Protein AF-A0A1Q7JHA5-F1 (afdb_monomer)

Foldseek 3Di:
DVVVCCVPQNPPRDDDPDDDDDDPVRVVVVVVVLVVVVVVLLVVQLVVCVVVHPNLLSVLLSVLLVVLLVVLVVVCVVVVPDPDPLLSVLSSVLSVLLSVLLVQLVVQLVVQCVVPVPDDSVVSSVVSCVVCVVVLCVVLVVQLVVLVCCCVPPDPSNNSSSVSNNSSSVSSSCSSNPRSSVSSVVSCVVVVVVVVVVVVVPDPDPDDDDDD

Solvent-accessible surface area (backbone atoms only — not comparable to full-atom values): 11626 Å² total; per-residue (Å²): 109,68,69,60,46,35,74,74,65,39,78,87,70,72,75,88,88,77,87,86,84,80,53,75,69,58,50,53,50,52,52,52,50,51,54,49,50,53,50,50,51,52,52,51,50,45,51,53,30,44,76,76,41,60,60,64,59,26,51,19,47,49,54,32,50,51,50,44,52,53,52,46,54,51,48,40,62,72,70,68,54,76,89,41,73,56,37,53,52,22,54,57,49,30,53,55,52,28,47,50,50,31,50,56,37,51,53,39,32,53,54,42,51,72,73,45,75,85,60,57,70,66,58,41,46,55,50,23,45,63,74,40,43,67,59,51,50,51,59,46,49,54,52,37,52,53,22,48,50,34,43,75,72,42,56,86,82,51,19,58,25,19,47,49,36,34,52,29,49,56,48,20,59,48,29,35,62,71,40,20,50,56,42,34,53,52,52,52,56,55,49,55,51,48,57,53,48,52,56,55,70,71,45,78,68,98,76,77,74,79,82,129

Secondary structure (DSSP, 8-state):
-HHHHHHHH-TTS----------HHHHHHHHHHHHHHHHHHHHHHHHHHHHHS-HHHHHHHHHHHHHHHHHHHHHHHHTT----HHHHHHHHHHHHHHHHHHHHHHHHHHHHHHH-TTS-HHHHHHHHHHHHHHHHHHHHHHHHHHHHHHHHHS-TTTHHHHHHHHHHHHHHHHHHHHTHHHHHHHHHHHHHHHHHHHHHHSSPPTT-PPP-

Mean predicted aligned error: 9.61 Å

pLDDT: mean 84.87, std 10.56, range [54.84, 97.31]

Radius of gyration: 24.65 Å; Cα contacts (8 Å, |Δi|>4): 164; chains: 1; bounding box: 87×32×65 Å

Structure (mmCIF, N/CA/C/O backbone):
data_AF-A0A1Q7JHA5-F1
#
_entry.id   AF-A0A1Q7JHA5-F1
#
loop_
_atom_site.group_PDB
_atom_site.id
_atom_site.type_symbol
_atom_site.label_atom_id
_atom_site.label_alt_id
_atom_site.label_comp_id
_atom_site.label_asym_id
_atom_site.label_entity_id
_atom_site.label_seq_id
_atom_site.pdbx_PDB_ins_code
_atom_site.Cartn_x
_atom_site.Cartn_y
_atom_site.Cartn_z
_atom_site.occupancy
_atom_site.B_iso_or_equiv
_atom_site.auth_seq_id
_atom_site.auth_comp_id
_atom_site.auth_asym_id
_atom_site.auth_atom_id
_atom_site.pdbx_PDB_model_num
ATOM 1 N N . MET A 1 1 ? 18.045 -0.117 -36.703 1.00 62.06 1 MET A N 1
ATOM 2 C CA . MET A 1 1 ? 18.412 0.284 -35.328 1.00 62.06 1 MET A CA 1
ATOM 3 C C . MET A 1 1 ? 19.877 0.698 -35.241 1.00 62.06 1 MET A C 1
ATOM 5 O O . MET A 1 1 ? 20.114 1.862 -34.978 1.00 62.06 1 MET A O 1
ATOM 9 N N . THR A 1 2 ? 20.846 -0.168 -35.557 1.00 74.06 2 THR A N 1
ATOM 10 C CA . THR A 1 2 ? 22.287 0.184 -35.550 1.00 74.06 2 THR A CA 1
ATOM 11 C C . THR A 1 2 ? 22.643 1.337 -36.493 1.00 74.06 2 THR A C 1
ATOM 13 O O . THR A 1 2 ? 23.248 2.297 -36.045 1.00 74.06 2 THR A O 1
ATOM 16 N N . ARG A 1 3 ? 22.137 1.341 -37.737 1.00 73.12 3 ARG A N 1
ATOM 17 C CA . ARG A 1 3 ? 22.327 2.474 -38.673 1.00 73.12 3 ARG A CA 1
ATOM 18 C C . ARG A 1 3 ? 21.832 3.828 -38.140 1.00 73.12 3 ARG A C 1
ATOM 20 O O . ARG A 1 3 ? 22.490 4.832 -38.354 1.00 73.12 3 ARG A O 1
ATOM 27 N N . ALA A 1 4 ? 20.705 3.843 -37.425 1.00 76.25 4 ALA A N 1
ATOM 28 C CA . ALA A 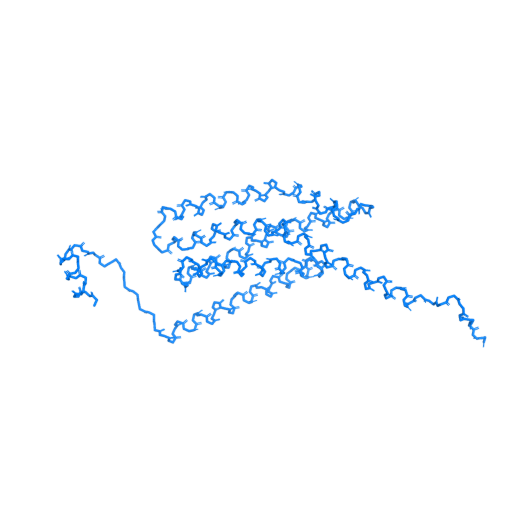1 4 ? 20.147 5.073 -36.855 1.00 76.25 4 ALA A CA 1
ATOM 29 C C . ALA A 1 4 ? 20.948 5.563 -35.632 1.00 76.25 4 ALA A C 1
ATOM 31 O O . ALA A 1 4 ? 21.067 6.761 -35.400 1.00 76.25 4 ALA A O 1
ATOM 32 N N . LEU A 1 5 ? 21.522 4.634 -34.858 1.00 77.19 5 LEU A N 1
ATOM 33 C CA . LEU A 1 5 ? 22.425 4.954 -33.748 1.00 77.19 5 LEU A CA 1
ATOM 34 C C . LEU A 1 5 ? 23.782 5.456 -34.258 1.00 77.19 5 LEU A C 1
ATOM 36 O O . LEU A 1 5 ? 24.332 6.393 -33.687 1.00 77.19 5 LEU A O 1
ATOM 40 N N . ASP A 1 6 ? 24.288 4.879 -35.349 1.00 80.69 6 ASP A N 1
ATOM 41 C CA . ASP A 1 6 ? 25.532 5.313 -35.988 1.00 80.69 6 ASP A CA 1
ATOM 42 C C . ASP A 1 6 ? 25.411 6.737 -36.564 1.00 80.69 6 ASP A C 1
ATOM 44 O O . ASP A 1 6 ? 26.342 7.525 -36.408 1.00 80.69 6 ASP A O 1
ATOM 48 N N . GLU A 1 7 ? 24.263 7.097 -37.156 1.00 79.19 7 GLU A N 1
ATOM 49 C CA . GLU A 1 7 ? 23.978 8.464 -37.631 1.00 79.19 7 GLU A CA 1
ATOM 50 C C . GLU A 1 7 ? 23.800 9.478 -36.489 1.00 79.19 7 GLU A C 1
ATOM 52 O O . GLU A 1 7 ? 24.245 10.617 -36.611 1.00 79.19 7 GLU A O 1
ATOM 57 N N . GLY A 1 8 ? 23.165 9.088 -35.376 1.00 78.88 8 GLY A N 1
ATOM 58 C CA . GLY A 1 8 ? 22.856 10.008 -34.274 1.00 78.88 8 GLY A CA 1
ATOM 59 C C . GLY A 1 8 ? 23.982 10.205 -33.252 1.00 78.88 8 GLY A C 1
ATOM 60 O O . GLY A 1 8 ? 24.169 11.307 -32.743 1.00 78.88 8 GLY A O 1
ATOM 61 N N . LEU A 1 9 ? 24.730 9.148 -32.923 1.00 80.81 9 LEU A N 1
ATOM 62 C CA . LEU A 1 9 ? 25.740 9.151 -31.852 1.00 80.81 9 LEU A CA 1
ATOM 63 C C . LEU A 1 9 ? 27.177 9.026 -32.381 1.00 80.81 9 LEU A C 1
ATOM 65 O O . LEU A 1 9 ? 28.122 9.336 -31.651 1.00 80.81 9 LEU A O 1
ATOM 69 N N . GLY A 1 10 ? 27.348 8.624 -33.644 1.00 79.44 10 GLY A N 1
ATOM 70 C CA . GLY A 1 10 ? 28.635 8.325 -34.264 1.00 79.44 10 GLY A CA 1
ATOM 71 C C . GLY A 1 10 ? 29.075 6.878 -34.025 1.00 79.44 10 GLY A C 1
ATOM 72 O O . GLY A 1 10 ? 28.992 6.350 -32.912 1.00 79.44 10 GLY A O 1
ATOM 73 N N . ALA A 1 11 ? 29.581 6.234 -35.079 1.00 75.69 11 ALA A N 1
ATOM 74 C CA . ALA A 1 11 ? 30.075 4.861 -35.012 1.00 75.69 11 ALA A CA 1
ATOM 75 C C . ALA A 1 11 ? 31.166 4.710 -33.929 1.00 75.69 11 ALA A C 1
ATOM 77 O O . ALA A 1 11 ? 32.122 5.484 -33.873 1.00 75.69 11 ALA A O 1
ATOM 78 N N . GLY A 1 12 ? 31.012 3.717 -33.046 1.00 78.88 12 GLY A N 1
ATOM 79 C CA . GLY A 1 12 ? 31.961 3.420 -31.962 1.00 78.88 12 GLY A CA 1
ATOM 80 C C . GLY A 1 12 ? 31.778 4.221 -30.665 1.00 78.88 12 GLY A C 1
ATOM 81 O O . GLY A 1 12 ? 32.492 3.962 -29.699 1.00 78.88 12 GLY A O 1
ATOM 82 N N . ARG A 1 13 ? 30.818 5.157 -30.597 1.00 82.75 13 ARG A N 1
ATOM 83 C CA . ARG A 1 13 ? 30.518 5.942 -29.377 1.00 82.75 13 ARG A CA 1
ATOM 84 C C . ARG A 1 13 ? 29.470 5.326 -28.453 1.00 82.75 13 ARG A C 1
ATOM 86 O O . ARG A 1 13 ? 29.210 5.868 -27.383 1.00 82.75 13 ARG A O 1
ATOM 93 N N . TYR A 1 14 ? 28.883 4.198 -28.833 1.00 80.62 14 TYR A N 1
ATOM 94 C CA . TYR A 1 14 ? 27.923 3.472 -28.011 1.00 80.62 14 TYR A CA 1
ATOM 95 C C . TYR A 1 14 ? 28.314 2.002 -27.905 1.00 80.62 14 TYR A C 1
ATOM 97 O O . TYR A 1 14 ? 28.947 1.429 -28.792 1.00 80.62 14 TYR A O 1
ATOM 105 N N . ARG A 1 15 ? 27.897 1.378 -26.807 1.00 81.00 15 ARG A N 1
ATOM 106 C CA . ARG A 1 15 ? 27.990 -0.064 -26.610 1.00 81.00 15 ARG A CA 1
ATOM 107 C C . ARG A 1 15 ? 26.592 -0.581 -26.332 1.00 81.00 15 ARG A C 1
ATOM 109 O O . ARG A 1 15 ? 25.958 -0.157 -25.371 1.00 81.00 15 ARG A O 1
ATOM 116 N N . ILE A 1 16 ? 26.116 -1.499 -27.166 1.00 78.94 16 ILE A N 1
ATOM 117 C CA . ILE A 1 16 ? 24.858 -2.198 -26.901 1.00 78.94 16 ILE A CA 1
ATOM 118 C C . ILE A 1 16 ? 25.098 -3.103 -25.693 1.00 78.94 16 ILE A C 1
ATOM 120 O O . ILE A 1 16 ? 25.855 -4.069 -25.776 1.00 78.94 16 ILE A O 1
ATOM 124 N N . ALA A 1 17 ? 24.498 -2.751 -24.558 1.00 80.19 17 ALA A N 1
ATOM 125 C CA . ALA A 1 17 ? 24.652 -3.507 -23.321 1.00 80.19 17 ALA A CA 1
ATOM 126 C C . ALA A 1 17 ? 23.831 -4.806 -23.339 1.00 80.19 17 ALA A C 1
ATOM 128 O O . ALA A 1 17 ? 24.281 -5.829 -22.828 1.00 80.19 17 ALA A O 1
ATOM 129 N N . ARG A 1 18 ? 22.630 -4.773 -23.932 1.00 74.69 18 ARG A N 1
ATOM 130 C CA . ARG A 1 18 ? 21.712 -5.914 -24.002 1.00 74.69 18 ARG A CA 1
ATOM 131 C C . ARG A 1 18 ? 20.704 -5.718 -25.131 1.00 74.69 18 ARG A C 1
ATOM 133 O O . ARG A 1 18 ? 20.331 -4.589 -25.439 1.00 74.69 18 ARG A O 1
ATOM 140 N N . THR A 1 19 ? 20.247 -6.808 -25.737 1.00 76.44 19 THR A N 1
ATOM 141 C CA . THR A 1 19 ? 19.149 -6.788 -26.709 1.00 76.44 19 THR A CA 1
ATOM 142 C C . THR A 1 19 ? 18.205 -7.922 -26.367 1.00 76.44 19 THR A C 1
ATOM 144 O O . THR A 1 19 ? 18.609 -9.081 -26.353 1.00 76.44 19 THR A O 1
ATOM 147 N N . GLU A 1 20 ? 16.958 -7.580 -26.071 1.00 74.31 20 GLU A N 1
ATOM 148 C CA . GLU A 1 20 ? 15.891 -8.542 -25.836 1.00 74.31 20 GLU A CA 1
ATOM 149 C C . GLU A 1 20 ? 14.742 -8.251 -26.789 1.00 74.31 20 GLU A C 1
ATOM 151 O O . GLU A 1 20 ? 14.402 -7.096 -27.035 1.00 74.31 20 GLU A O 1
ATOM 156 N N . ALA A 1 21 ? 14.153 -9.309 -27.337 1.00 75.94 21 ALA A N 1
ATOM 157 C CA . ALA A 1 21 ? 12.973 -9.219 -28.175 1.00 75.94 21 ALA A CA 1
ATOM 158 C C . ALA A 1 21 ? 11.927 -10.188 -27.631 1.00 75.94 21 ALA A C 1
ATOM 160 O O . ALA A 1 21 ? 12.168 -11.392 -27.540 1.00 75.94 21 ALA A O 1
ATOM 161 N N . VAL A 1 22 ? 10.760 -9.657 -27.274 1.00 78.56 22 VAL A N 1
ATOM 162 C CA . VAL A 1 22 ? 9.626 -10.456 -26.809 1.00 78.56 22 VAL A CA 1
ATOM 163 C C . VAL A 1 22 ? 8.584 -10.503 -27.919 1.00 78.56 22 VAL A C 1
ATOM 165 O O . VAL A 1 22 ? 8.106 -9.474 -28.393 1.00 78.56 22 VAL A O 1
ATOM 168 N N . GLY A 1 23 ? 8.225 -11.712 -28.353 1.00 85.25 23 GLY A N 1
ATOM 169 C CA . GLY A 1 23 ? 7.206 -11.899 -29.384 1.00 85.25 23 GLY A CA 1
ATOM 170 C C . GLY A 1 23 ? 5.798 -11.527 -28.881 1.00 85.25 23 GLY A C 1
ATOM 171 O O . GLY A 1 23 ? 5.472 -11.830 -27.730 1.00 85.25 23 GLY A O 1
ATOM 172 N N . PRO A 1 24 ? 4.899 -10.987 -29.730 1.00 85.31 24 PRO A N 1
ATOM 173 C CA . PRO A 1 24 ? 3.549 -10.562 -29.321 1.00 85.31 24 PRO A CA 1
ATOM 174 C C . PRO A 1 24 ? 2.687 -11.667 -28.692 1.00 85.31 24 PRO A C 1
ATOM 176 O O . PRO A 1 24 ? 1.771 -11.399 -27.914 1.00 85.31 24 PRO A O 1
ATOM 179 N N . LYS A 1 25 ? 2.946 -12.932 -29.046 1.00 87.00 25 LYS A N 1
ATOM 180 C CA . LYS A 1 25 ? 2.281 -14.093 -28.438 1.00 87.00 25 LYS A CA 1
ATOM 181 C C . LYS A 1 25 ? 2.732 -14.297 -26.988 1.00 87.00 25 LYS A C 1
ATOM 183 O O . LYS A 1 25 ? 1.886 -14.415 -26.110 1.00 87.00 25 LYS A O 1
ATOM 188 N N . VAL A 1 26 ? 4.045 -14.275 -26.752 1.00 85.31 26 VAL A N 1
ATOM 189 C CA . VAL A 1 26 ? 4.643 -14.441 -25.418 1.00 85.31 26 VAL A CA 1
ATOM 190 C C . VAL A 1 26 ? 4.270 -13.264 -24.516 1.00 85.31 26 VAL A C 1
ATOM 192 O O . VAL A 1 26 ? 3.874 -13.478 -23.378 1.00 85.31 26 VAL A O 1
ATOM 195 N N . GLY A 1 27 ? 4.292 -12.032 -25.036 1.00 83.25 27 GLY A N 1
ATOM 196 C CA . GLY A 1 27 ? 3.877 -10.844 -24.282 1.00 83.25 27 GLY A CA 1
ATOM 197 C C . GLY A 1 27 ? 2.438 -10.937 -23.761 1.00 83.25 27 GLY A C 1
ATOM 198 O O . GLY A 1 27 ? 2.201 -10.721 -22.575 1.00 83.25 27 GLY A O 1
ATOM 199 N N . ARG A 1 28 ? 1.485 -11.345 -24.614 1.00 84.94 28 ARG A N 1
ATOM 200 C CA . ARG A 1 28 ? 0.084 -11.559 -24.202 1.00 84.94 28 ARG A CA 1
ATOM 201 C C . ARG A 1 28 ? -0.060 -12.654 -23.147 1.00 84.94 28 ARG A C 1
ATOM 203 O O . ARG A 1 28 ? -0.841 -12.505 -22.212 1.00 84.94 28 ARG A O 1
ATOM 210 N N . GLU A 1 29 ? 0.700 -13.738 -23.274 1.00 86.94 29 GLU A N 1
ATOM 211 C CA . GLU A 1 29 ? 0.698 -14.817 -22.286 1.00 86.94 29 GLU A CA 1
ATOM 212 C C . GLU A 1 29 ? 1.228 -14.343 -20.923 1.00 86.94 29 GLU A C 1
ATOM 214 O O . GLU A 1 29 ? 0.619 -14.632 -19.893 1.00 86.94 29 GLU A O 1
ATOM 219 N N . LEU A 1 30 ? 2.321 -13.573 -20.909 1.00 84.88 30 LEU A N 1
ATOM 220 C CA . LEU A 1 30 ? 2.892 -13.009 -19.684 1.00 84.88 30 LEU A CA 1
ATOM 221 C C . LEU A 1 30 ? 1.941 -12.011 -19.016 1.00 84.88 30 LEU A C 1
ATOM 223 O O . LEU A 1 30 ? 1.765 -12.070 -17.802 1.00 84.88 30 LEU A O 1
ATOM 227 N N . GLN A 1 31 ? 1.282 -11.147 -19.793 1.00 81.19 31 GLN A N 1
ATOM 228 C CA . GLN A 1 31 ? 0.262 -10.228 -19.279 1.00 81.19 31 GLN A CA 1
ATOM 229 C C . GLN A 1 31 ? -0.909 -10.981 -18.636 1.00 81.19 31 GLN A C 1
ATOM 231 O O . GLN A 1 31 ? -1.307 -10.663 -17.515 1.00 81.19 31 GLN A O 1
ATOM 236 N N . GLY A 1 32 ? -1.425 -12.018 -19.304 1.00 85.94 32 GLY A N 1
ATOM 237 C CA . GLY A 1 32 ? -2.493 -12.858 -18.758 1.00 85.94 32 GLY A CA 1
ATOM 238 C C . GLY A 1 32 ? -2.078 -13.564 -17.464 1.00 85.94 32 GLY A C 1
ATOM 239 O O . GLY A 1 32 ? -2.823 -13.552 -16.485 1.00 85.94 32 GLY A O 1
ATOM 240 N N . LYS A 1 33 ? -0.860 -14.121 -17.424 1.00 87.06 33 LYS A N 1
ATOM 241 C CA . LYS A 1 33 ? -0.291 -14.754 -16.223 1.00 87.06 33 LYS A CA 1
ATOM 242 C C . LYS A 1 33 ? -0.108 -13.761 -15.074 1.00 87.06 33 LYS A C 1
ATOM 244 O O . LYS A 1 33 ? -0.436 -14.102 -13.943 1.00 87.06 33 LYS A O 1
ATOM 249 N N . ALA A 1 34 ? 0.360 -12.544 -15.351 1.00 82.62 34 ALA A N 1
ATOM 250 C CA . ALA A 1 34 ? 0.499 -11.489 -14.349 1.00 82.62 34 ALA A CA 1
ATOM 251 C C . ALA A 1 34 ? -0.859 -11.091 -13.749 1.00 82.62 34 ALA A C 1
ATOM 253 O O . ALA A 1 34 ? -0.998 -11.038 -12.528 1.00 82.62 34 ALA A O 1
ATOM 254 N N . GLY A 1 35 ? -1.878 -10.889 -14.592 1.00 83.81 35 GLY A N 1
ATOM 255 C CA . GLY A 1 35 ? -3.240 -10.605 -14.133 1.00 83.81 35 GLY A CA 1
ATOM 256 C C . GLY A 1 35 ? -3.816 -11.736 -13.277 1.00 83.81 35 GLY A C 1
ATOM 257 O O . GLY A 1 35 ? -4.371 -11.484 -12.209 1.00 83.81 35 GLY A O 1
ATOM 258 N N . MET A 1 36 ? -3.611 -12.990 -13.696 1.00 85.88 36 MET A N 1
ATOM 259 C CA . MET A 1 36 ? -4.034 -14.162 -12.926 1.00 85.88 36 MET A CA 1
ATOM 260 C C . MET A 1 36 ? -3.303 -14.264 -11.582 1.00 85.88 36 MET A C 1
ATOM 262 O O . MET A 1 36 ? -3.928 -14.578 -10.576 1.00 85.88 36 MET A O 1
ATOM 266 N N . ALA A 1 37 ? -2.001 -13.965 -11.540 1.00 84.31 37 ALA A N 1
ATOM 267 C CA . ALA A 1 37 ? -1.214 -13.977 -10.309 1.00 84.31 37 ALA A CA 1
ATOM 268 C C . ALA A 1 37 ? -1.708 -12.928 -9.301 1.00 84.31 37 ALA A C 1
ATOM 270 O O . ALA A 1 37 ? -1.864 -13.244 -8.124 1.00 84.31 37 ALA A O 1
ATOM 271 N N . ILE A 1 38 ? -2.018 -11.710 -9.761 1.00 79.44 38 ILE A N 1
ATOM 272 C CA . ILE A 1 38 ? -2.593 -10.652 -8.915 1.00 79.44 38 ILE A CA 1
ATOM 273 C C . ILE A 1 38 ? -3.956 -11.089 -8.366 1.00 79.44 38 ILE A C 1
ATOM 275 O O . ILE A 1 38 ? -4.187 -10.998 -7.161 1.00 79.44 38 ILE A O 1
ATOM 279 N N . LEU A 1 39 ? -4.837 -11.619 -9.222 1.00 82.06 39 LEU A N 1
ATOM 280 C CA . LEU A 1 39 ? -6.155 -12.099 -8.804 1.00 82.06 39 LEU A CA 1
ATOM 281 C C . LEU A 1 39 ? -6.048 -13.246 -7.792 1.00 82.06 39 LEU A C 1
ATOM 283 O O . LEU A 1 39 ? -6.719 -13.232 -6.762 1.00 82.06 39 LEU A O 1
ATOM 287 N N . PHE A 1 40 ? -5.183 -14.225 -8.059 1.00 85.50 40 PHE A N 1
ATOM 288 C CA . PHE A 1 40 ? -4.978 -15.363 -7.170 1.00 85.50 40 PHE A CA 1
ATOM 289 C C . PHE A 1 40 ? -4.394 -14.923 -5.825 1.00 85.50 40 PHE A C 1
ATOM 291 O O . PHE A 1 40 ? -4.846 -15.395 -4.782 1.00 85.50 40 PHE A O 1
ATOM 298 N N . SER A 1 41 ? -3.454 -13.973 -5.829 1.00 77.69 41 SER A N 1
ATOM 299 C CA . SER A 1 41 ? -2.924 -13.358 -4.609 1.00 77.69 41 SER A CA 1
ATOM 300 C C . SER A 1 41 ? -4.033 -12.674 -3.809 1.00 77.69 41 SER A C 1
ATOM 302 O O . SER A 1 41 ? -4.129 -12.881 -2.605 1.00 77.69 41 SER A O 1
ATOM 304 N N . PHE A 1 42 ? -4.905 -11.910 -4.467 1.00 73.00 42 PHE A N 1
ATOM 305 C CA . PHE A 1 42 ? -6.020 -11.212 -3.826 1.00 73.00 42 PHE A CA 1
ATOM 306 C C . PHE A 1 42 ? -7.030 -12.178 -3.187 1.00 73.00 42 PHE A C 1
ATOM 308 O O . PHE A 1 42 ? -7.390 -12.024 -2.020 1.00 73.00 42 PHE A O 1
ATOM 315 N N . VAL A 1 43 ? -7.445 -13.218 -3.918 1.00 77.75 43 VAL A N 1
ATOM 316 C CA . VAL A 1 43 ? -8.371 -14.247 -3.412 1.00 77.75 43 VAL A CA 1
ATOM 317 C C . VAL A 1 43 ? -7.739 -15.061 -2.282 1.00 77.75 43 VAL A C 1
ATOM 319 O O . VAL A 1 43 ? -8.389 -15.324 -1.273 1.00 77.75 43 VAL A O 1
ATOM 322 N N . THR A 1 44 ? -6.465 -15.430 -2.406 1.00 81.06 44 THR A N 1
ATOM 323 C CA . THR A 1 44 ? -5.751 -16.171 -1.356 1.00 81.06 44 THR A CA 1
ATOM 324 C C . THR A 1 44 ? -5.657 -15.347 -0.075 1.00 81.06 44 THR A C 1
ATOM 326 O O . THR A 1 44 ? -5.913 -15.870 1.009 1.00 81.06 44 THR A O 1
ATOM 329 N N . THR A 1 45 ? -5.376 -14.047 -0.187 1.00 72.12 45 THR A N 1
ATOM 330 C CA . THR A 1 45 ? -5.413 -13.122 0.949 1.00 72.12 45 THR A CA 1
ATOM 331 C C . THR A 1 45 ? -6.801 -13.064 1.583 1.00 72.12 45 THR A C 1
ATOM 333 O O . THR A 1 45 ? -6.903 -13.146 2.804 1.00 72.12 45 THR A O 1
ATOM 336 N N . LEU A 1 46 ? -7.869 -12.953 0.786 1.00 66.38 46 LEU A N 1
ATOM 337 C CA . LEU A 1 46 ? -9.256 -12.976 1.268 1.00 66.38 46 LEU A CA 1
ATOM 338 C C . LEU A 1 46 ? -9.556 -14.239 2.076 1.00 66.38 46 LEU A C 1
ATOM 340 O O . LEU A 1 46 ? -10.107 -14.152 3.169 1.00 66.38 46 LEU A O 1
ATOM 344 N N . ILE A 1 47 ? -9.168 -15.401 1.551 1.00 75.56 47 ILE A N 1
ATOM 345 C CA . ILE A 1 47 ? -9.351 -16.694 2.214 1.00 75.56 47 ILE A CA 1
ATOM 346 C C . ILE A 1 47 ? -8.567 -16.727 3.527 1.00 75.56 47 ILE A C 1
ATOM 348 O O . ILE A 1 47 ? -9.130 -17.053 4.570 1.00 75.56 47 ILE A O 1
ATOM 352 N N . TYR A 1 48 ? -7.288 -16.344 3.499 1.00 76.31 48 TYR A N 1
ATOM 353 C CA . TYR A 1 48 ? -6.456 -16.272 4.697 1.00 76.31 48 TYR A CA 1
ATOM 354 C C . TYR A 1 48 ? -7.085 -15.361 5.758 1.00 76.31 48 TYR A C 1
ATOM 356 O O . TYR A 1 48 ? -7.212 -15.759 6.916 1.00 76.31 48 TYR A O 1
ATOM 364 N N . LEU A 1 49 ? -7.540 -14.171 5.358 1.00 69.94 49 LEU A N 1
ATOM 365 C CA . LEU A 1 49 ? -8.198 -13.225 6.249 1.00 69.94 49 LEU A CA 1
ATOM 366 C C . LEU A 1 49 ? -9.525 -13.773 6.780 1.00 69.94 49 LEU A C 1
ATOM 368 O O . LEU A 1 49 ? -9.789 -13.620 7.962 1.00 69.94 49 LEU A O 1
ATOM 372 N N . ALA A 1 50 ? -10.339 -14.430 5.955 1.00 66.38 50 ALA A N 1
ATOM 373 C CA . ALA A 1 50 ? -11.623 -14.997 6.365 1.00 66.38 50 ALA A CA 1
ATOM 374 C C . ALA A 1 50 ? -11.466 -16.157 7.362 1.00 66.38 50 ALA A C 1
ATOM 376 O O . ALA A 1 50 ? -12.269 -16.288 8.281 1.00 66.38 50 ALA A O 1
ATOM 377 N N . PHE A 1 51 ? -10.422 -16.979 7.222 1.00 72.75 51 PHE A N 1
ATOM 378 C CA . PHE A 1 51 ? -10.103 -18.011 8.213 1.00 72.75 51 PHE A CA 1
ATOM 379 C C . PHE A 1 51 ? -9.484 -17.429 9.489 1.00 72.75 51 PHE A C 1
ATOM 381 O O . PHE A 1 51 ? -9.714 -17.943 10.583 1.00 72.75 51 PHE A O 1
ATOM 388 N N . ARG A 1 52 ? -8.681 -16.365 9.373 1.00 71.25 52 ARG A N 1
ATOM 389 C CA . ARG A 1 52 ? -7.941 -15.767 10.498 1.00 71.25 52 ARG A CA 1
ATOM 390 C C . ARG A 1 52 ? -8.740 -14.701 11.269 1.00 71.25 52 ARG A C 1
ATOM 392 O O . ARG A 1 52 ? -8.442 -14.454 12.447 1.00 71.25 52 ARG A O 1
ATOM 399 N N . PHE A 1 53 ? -9.728 -14.065 10.641 1.00 68.25 53 PHE A N 1
ATOM 400 C CA . PHE A 1 53 ? -10.471 -12.900 11.135 1.00 68.25 53 PHE A CA 1
ATOM 401 C C . PHE A 1 53 ? -11.982 -13.011 10.895 1.00 68.25 53 PHE A C 1
ATOM 403 O O . PHE A 1 53 ? -12.464 -13.845 10.142 1.00 68.25 53 PHE A O 1
ATOM 410 N N . GLU A 1 54 ? -12.744 -12.133 11.552 1.00 78.44 54 GLU A N 1
ATOM 411 C CA . GLU A 1 54 ? -14.154 -11.928 11.214 1.00 78.44 54 GLU A CA 1
ATOM 412 C C . GLU A 1 54 ? -14.271 -11.360 9.796 1.00 78.44 54 GLU A C 1
ATOM 414 O O . GLU 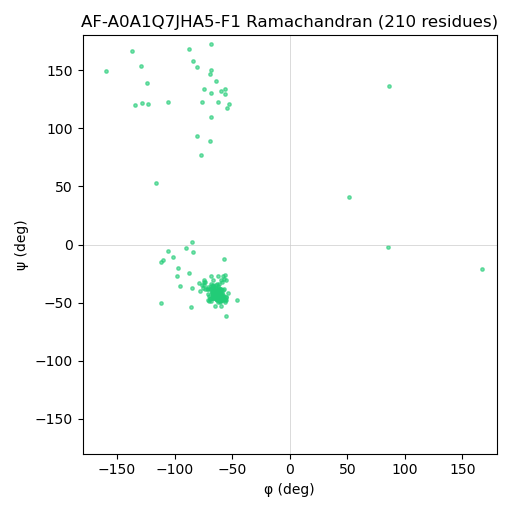A 1 54 ? -13.488 -10.495 9.393 1.00 78.44 54 GLU A O 1
ATOM 419 N N . TRP A 1 55 ? -15.268 -11.827 9.045 1.00 78.25 55 TRP A N 1
ATOM 420 C CA . TRP A 1 55 ? -15.423 -11.521 7.621 1.00 78.25 55 TRP A CA 1
ATOM 421 C C . TRP A 1 55 ? -15.458 -10.006 7.319 1.00 78.25 55 TRP A C 1
ATOM 423 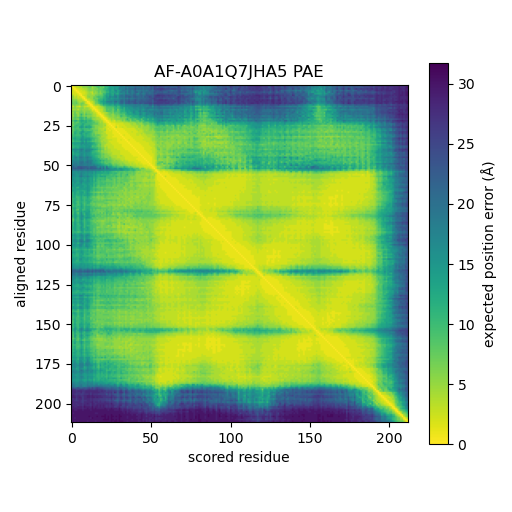O O . TRP A 1 55 ? -14.958 -9.580 6.279 1.00 78.25 55 TRP A O 1
ATOM 433 N N . ARG A 1 56 ? -15.958 -9.182 8.257 1.00 84.75 56 ARG A N 1
ATOM 434 C CA . ARG A 1 56 ? -16.004 -7.708 8.167 1.00 84.75 56 ARG A CA 1
ATOM 435 C C . ARG A 1 56 ? -14.608 -7.081 8.083 1.00 84.75 56 ARG A C 1
ATOM 437 O O . ARG A 1 56 ? -14.371 -6.210 7.249 1.00 84.75 56 ARG A O 1
ATOM 444 N N . PHE A 1 57 ? -13.666 -7.572 8.892 1.00 85.88 57 PHE A N 1
ATOM 445 C CA . PHE A 1 57 ? -12.260 -7.152 8.857 1.00 85.88 57 PHE A CA 1
ATOM 446 C C . PHE A 1 57 ? -11.593 -7.598 7.555 1.00 85.88 57 PHE A C 1
ATOM 448 O O . PHE A 1 57 ? -10.854 -6.830 6.947 1.00 85.88 57 PHE A O 1
ATOM 455 N N . GLY A 1 58 ? -11.894 -8.817 7.097 1.00 84.06 58 GLY A N 1
ATOM 456 C CA . GLY A 1 58 ? -11.413 -9.309 5.806 1.00 84.06 58 GLY A CA 1
ATOM 457 C C . GLY A 1 58 ? -11.855 -8.410 4.650 1.00 84.06 58 GLY A C 1
ATOM 458 O O . GLY A 1 58 ? -11.024 -7.988 3.851 1.00 84.06 58 GLY A O 1
ATOM 459 N N . LEU A 1 59 ? -13.140 -8.045 4.605 1.00 85.25 59 LEU A N 1
ATOM 460 C CA . LEU A 1 59 ? -13.686 -7.165 3.573 1.00 85.25 59 LEU A CA 1
ATOM 461 C C . LEU A 1 59 ? -13.053 -5.765 3.607 1.00 85.25 59 LEU A C 1
ATOM 463 O O . LEU A 1 59 ? -12.649 -5.259 2.562 1.00 85.25 59 LEU A O 1
ATOM 467 N N . ALA A 1 60 ? -12.918 -5.159 4.791 1.00 88.88 60 ALA A N 1
ATOM 468 C CA . ALA A 1 60 ? -12.292 -3.844 4.944 1.00 88.88 60 ALA A CA 1
ATOM 469 C C . ALA A 1 60 ? -10.835 -3.835 4.450 1.00 88.88 60 ALA A C 1
ATOM 471 O O . ALA A 1 60 ? -10.445 -2.943 3.695 1.00 88.88 60 ALA A O 1
ATOM 472 N N . ALA A 1 61 ? -10.050 -4.848 4.833 1.00 86.75 61 ALA A N 1
ATOM 473 C CA . ALA A 1 61 ? -8.651 -4.964 4.428 1.00 86.75 61 ALA A CA 1
ATOM 474 C C . ALA A 1 61 ? -8.522 -5.108 2.911 1.00 86.75 61 ALA A C 1
ATOM 476 O O . ALA A 1 61 ? -7.683 -4.479 2.279 1.00 86.75 61 ALA A O 1
ATOM 477 N N . VAL A 1 62 ? -9.405 -5.896 2.312 1.00 84.44 62 VAL A N 1
ATOM 478 C CA . VAL A 1 62 ? -9.373 -6.211 0.886 1.00 84.44 62 VAL A CA 1
ATOM 479 C C . VAL A 1 62 ? -9.763 -5.013 0.030 1.00 84.44 62 VAL A C 1
ATOM 481 O O . VAL A 1 62 ? -9.134 -4.769 -0.998 1.00 84.44 62 VAL A O 1
ATOM 484 N N . LEU A 1 63 ? -10.745 -4.224 0.469 1.00 88.56 63 LEU A N 1
ATOM 485 C CA . LEU A 1 63 ? -11.095 -2.963 -0.183 1.00 88.56 63 LEU A CA 1
ATOM 486 C C . LEU A 1 63 ? -9.958 -1.934 -0.086 1.00 88.56 63 LEU A C 1
ATOM 488 O O . LEU A 1 63 ? -9.658 -1.273 -1.081 1.00 88.56 63 LEU A O 1
ATOM 492 N N . ALA A 1 64 ? -9.283 -1.838 1.064 1.00 90.62 64 ALA A N 1
ATOM 493 C CA . ALA A 1 64 ? -8.111 -0.975 1.220 1.00 90.62 64 ALA A CA 1
ATOM 494 C C . ALA A 1 64 ? -6.950 -1.416 0.308 1.00 90.62 64 ALA A C 1
ATOM 496 O O . ALA A 1 64 ? -6.364 -0.603 -0.401 1.00 90.62 64 ALA A O 1
ATOM 497 N N . THR A 1 65 ? -6.673 -2.717 0.220 1.00 87.81 65 THR A N 1
ATOM 498 C CA . THR A 1 65 ? -5.643 -3.238 -0.690 1.00 87.81 65 THR A CA 1
ATOM 499 C C . THR A 1 65 ? -6.015 -3.055 -2.161 1.00 87.81 65 THR A C 1
ATOM 501 O O . THR A 1 65 ? -5.147 -2.763 -2.980 1.00 87.81 65 THR A O 1
ATOM 504 N N . ALA A 1 66 ? -7.294 -3.183 -2.524 1.00 88.25 66 ALA A N 1
ATOM 505 C CA . ALA A 1 66 ? -7.749 -2.897 -3.883 1.00 88.25 66 ALA A CA 1
ATOM 506 C C . ALA A 1 66 ? -7.479 -1.433 -4.266 1.00 88.25 66 ALA A C 1
ATOM 508 O O . ALA A 1 66 ? -6.984 -1.170 -5.363 1.00 88.25 66 ALA A O 1
ATOM 509 N N . HIS A 1 67 ? -7.735 -0.494 -3.351 1.00 92.31 67 HIS A N 1
ATOM 510 C CA . HIS A 1 67 ? -7.362 0.909 -3.520 1.00 92.31 67 HIS A CA 1
ATOM 511 C C . HIS A 1 67 ? -5.854 1.068 -3.792 1.00 92.31 67 HIS A C 1
ATOM 513 O O . HIS A 1 67 ? -5.472 1.758 -4.737 1.00 92.31 67 HIS A O 1
ATOM 519 N N . ASP A 1 68 ? -4.997 0.374 -3.043 1.00 93.12 68 ASP A N 1
ATOM 520 C CA . ASP A 1 68 ? -3.539 0.499 -3.179 1.00 93.12 68 ASP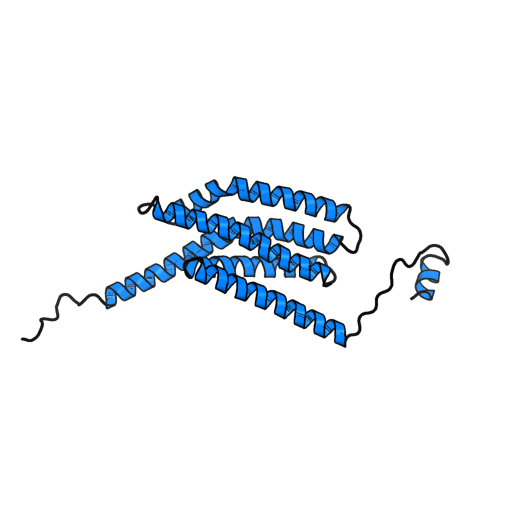 A CA 1
ATOM 521 C C . ASP A 1 68 ? -3.020 -0.056 -4.505 1.00 93.12 68 ASP A C 1
ATOM 523 O O . ASP A 1 68 ? -2.142 0.542 -5.135 1.00 93.12 68 ASP A O 1
ATOM 527 N N . ILE A 1 69 ? -3.593 -1.167 -4.976 1.00 90.31 69 ILE A N 1
ATOM 528 C CA . ILE A 1 69 ? -3.288 -1.728 -6.298 1.00 90.31 69 ILE A CA 1
ATOM 529 C C . ILE A 1 69 ? -3.684 -0.728 -7.385 1.00 90.31 69 ILE A C 1
ATOM 531 O O . ILE A 1 69 ? -2.887 -0.457 -8.283 1.00 90.31 69 ILE A O 1
ATOM 535 N N . LEU A 1 70 ? -4.885 -0.148 -7.302 1.00 92.69 70 LEU A N 1
ATOM 536 C CA . LEU A 1 70 ? -5.359 0.835 -8.278 1.00 92.69 70 LEU A CA 1
ATOM 537 C C . LEU A 1 70 ? -4.474 2.084 -8.298 1.00 92.69 70 LEU A C 1
ATOM 539 O O . LEU A 1 70 ? -4.079 2.533 -9.375 1.00 92.69 70 LEU A O 1
ATOM 543 N N . ALA A 1 71 ? -4.106 2.605 -7.127 1.00 95.00 71 ALA A N 1
ATOM 544 C CA . ALA A 1 71 ? -3.191 3.734 -7.006 1.00 95.00 71 ALA A CA 1
ATOM 545 C C . ALA A 1 71 ? -1.815 3.408 -7.605 1.00 95.00 71 ALA A C 1
ATOM 547 O O . ALA A 1 71 ? -1.247 4.214 -8.340 1.00 95.00 71 ALA A O 1
ATOM 548 N N . THR A 1 72 ? -1.295 2.206 -7.348 1.00 94.06 72 THR A N 1
ATOM 549 C CA . THR A 1 72 ? 0.003 1.758 -7.872 1.00 94.06 72 THR A CA 1
ATOM 550 C C . THR A 1 72 ? -0.025 1.607 -9.394 1.00 94.06 72 THR A C 1
ATOM 552 O O . THR A 1 72 ? 0.894 2.056 -10.076 1.00 94.06 72 THR A O 1
ATOM 555 N N . VAL A 1 73 ? -1.093 1.038 -9.958 1.00 92.00 73 VAL A N 1
ATOM 556 C CA . VAL A 1 73 ? -1.281 0.939 -11.416 1.00 92.00 73 VAL A CA 1
ATOM 557 C C . VAL A 1 73 ? -1.400 2.327 -12.048 1.00 92.00 73 VAL A C 1
ATOM 559 O O . VAL A 1 73 ? -0.781 2.583 -13.083 1.00 92.00 73 VAL A O 1
ATOM 562 N N . ALA A 1 74 ? -2.137 3.245 -11.417 1.00 95.12 74 ALA A N 1
ATOM 563 C CA . ALA A 1 74 ? -2.234 4.629 -11.871 1.00 95.12 74 ALA A CA 1
ATOM 564 C C . ALA A 1 74 ? -0.864 5.327 -11.859 1.00 95.12 74 ALA A C 1
ATOM 566 O O . ALA A 1 74 ? -0.524 6.022 -12.813 1.00 95.12 74 ALA A O 1
ATOM 567 N N . PHE A 1 75 ? -0.047 5.087 -10.832 1.00 96.50 75 PHE A N 1
ATOM 568 C CA . PHE A 1 75 ? 1.312 5.616 -10.732 1.00 96.50 75 PHE A CA 1
ATOM 569 C C . PHE A 1 75 ? 2.251 5.068 -11.815 1.00 96.50 75 PHE A C 1
ATOM 571 O O . PHE A 1 75 ? 2.951 5.844 -12.466 1.00 96.50 75 PHE A O 1
ATOM 578 N N . ILE A 1 76 ? 2.220 3.755 -12.068 1.00 94.50 76 ILE A N 1
ATOM 579 C CA . ILE A 1 76 ? 2.974 3.111 -13.160 1.00 94.50 76 ILE A CA 1
ATOM 580 C C . ILE A 1 76 ? 2.621 3.762 -14.500 1.00 94.50 76 ILE A C 1
ATOM 582 O O . ILE A 1 76 ? 3.511 4.108 -15.275 1.00 94.50 76 ILE A O 1
ATOM 586 N N . ARG A 1 77 ? 1.325 3.984 -14.750 1.00 93.94 77 ARG A N 1
ATOM 587 C CA . ARG A 1 77 ? 0.840 4.643 -15.966 1.00 93.94 77 ARG A CA 1
ATOM 588 C C . ARG A 1 77 ? 1.222 6.123 -16.034 1.00 93.94 77 ARG A C 1
ATOM 590 O O . ARG A 1 77 ? 1.451 6.624 -17.133 1.00 93.94 77 ARG A O 1
ATOM 597 N N . TYR A 1 78 ? 1.250 6.822 -14.903 1.00 96.00 78 TYR A N 1
ATOM 598 C CA . TYR A 1 78 ? 1.603 8.240 -14.824 1.00 96.00 78 TYR A CA 1
ATOM 599 C C . TYR A 1 78 ? 3.079 8.487 -15.154 1.00 96.00 78 TYR A C 1
ATOM 601 O O . TYR A 1 78 ? 3.392 9.420 -15.886 1.00 96.00 78 TYR A O 1
ATOM 609 N N . LEU A 1 79 ? 3.973 7.626 -14.662 1.00 94.50 79 LEU A N 1
ATOM 610 C CA . LEU A 1 79 ? 5.411 7.693 -14.944 1.00 94.50 79 LEU A CA 1
ATOM 611 C C . LEU A 1 79 ? 5.827 7.005 -16.254 1.00 94.50 79 LEU A C 1
ATOM 613 O O . LEU A 1 79 ? 7.018 6.954 -16.547 1.00 94.50 79 LEU A O 1
ATOM 617 N N . ASP A 1 80 ? 4.863 6.476 -17.012 1.00 92.12 80 ASP A N 1
ATOM 618 C CA . ASP A 1 80 ? 5.082 5.725 -18.254 1.00 92.12 80 ASP A CA 1
ATOM 619 C C . ASP A 1 80 ? 6.111 4.588 -18.093 1.00 92.12 80 ASP A C 1
ATOM 621 O O . ASP A 1 80 ? 6.986 4.363 -18.928 1.00 92.12 80 ASP A O 1
ATOM 625 N N . LEU A 1 81 ? 6.031 3.877 -16.963 1.00 91.88 81 LEU A N 1
ATOM 626 C CA . LEU A 1 81 ? 6.936 2.769 -16.675 1.00 91.88 81 LEU A CA 1
ATOM 627 C C . LEU A 1 81 ? 6.559 1.545 -17.514 1.00 91.88 81 LEU A C 1
ATOM 629 O O . LEU A 1 81 ? 5.400 1.124 -17.549 1.00 91.88 81 LEU A O 1
ATOM 633 N N . GLU A 1 82 ? 7.562 0.916 -18.128 1.00 88.00 82 GLU A N 1
ATOM 634 C CA . GLU A 1 82 ? 7.372 -0.340 -18.847 1.00 88.00 82 GLU A CA 1
ATOM 635 C C . GLU A 1 82 ? 6.908 -1.447 -17.887 1.00 88.00 82 GLU A C 1
ATOM 637 O O . GLU A 1 82 ? 7.590 -1.783 -16.913 1.00 88.00 82 GLU A O 1
ATOM 642 N N . VAL A 1 83 ? 5.754 -2.054 -18.180 1.00 86.25 83 VAL A N 1
ATOM 643 C CA . VAL A 1 83 ? 5.194 -3.159 -17.387 1.00 86.25 83 VAL A CA 1
ATOM 644 C C . VAL A 1 83 ? 5.937 -4.457 -17.706 1.00 86.25 83 VAL A C 1
ATOM 646 O O . VAL A 1 83 ? 5.466 -5.324 -18.443 1.00 86.25 83 VAL A O 1
ATOM 649 N N . SER A 1 84 ? 7.129 -4.579 -17.134 1.00 89.19 84 SER A N 1
ATOM 650 C CA . SER A 1 84 ? 7.948 -5.786 -17.165 1.00 89.19 84 SER A CA 1
ATOM 651 C C . SER A 1 84 ? 7.591 -6.736 -16.017 1.00 89.19 84 SER A C 1
ATOM 653 O O . SER A 1 84 ? 6.917 -6.364 -15.053 1.00 89.19 84 SER A O 1
ATOM 655 N N . LEU A 1 85 ? 8.099 -7.972 -16.065 1.00 86.94 85 LEU A N 1
ATOM 656 C CA . LEU A 1 85 ? 7.962 -8.927 -14.954 1.00 86.94 85 LEU A CA 1
ATOM 657 C C . LEU A 1 85 ? 8.526 -8.379 -13.634 1.00 86.94 85 LEU A C 1
ATOM 659 O O . LEU A 1 85 ? 8.018 -8.704 -12.565 1.00 86.94 85 LEU A O 1
ATOM 663 N N . VAL A 1 86 ? 9.539 -7.514 -13.714 1.00 91.12 86 VAL A N 1
ATOM 664 C CA . VAL A 1 86 ? 10.132 -6.831 -12.561 1.00 91.12 86 VAL A CA 1
ATOM 665 C C . VAL A 1 86 ? 9.129 -5.855 -11.935 1.00 91.12 86 VAL A C 1
ATOM 667 O O . VAL A 1 86 ? 8.950 -5.855 -10.720 1.00 91.12 86 VAL A O 1
ATOM 670 N N . VAL A 1 87 ? 8.404 -5.082 -12.745 1.00 91.56 87 VAL A N 1
ATOM 671 C CA . VAL A 1 87 ? 7.336 -4.194 -12.254 1.00 91.56 87 VAL A CA 1
ATOM 672 C C . VAL A 1 87 ? 6.162 -4.993 -11.685 1.00 91.56 87 VAL A C 1
ATOM 674 O O . VAL A 1 87 ? 5.645 -4.644 -10.628 1.00 91.56 87 VAL A O 1
ATOM 677 N N . VAL A 1 88 ? 5.777 -6.107 -12.316 1.00 90.12 88 VAL A N 1
ATOM 678 C CA . VAL A 1 88 ? 4.737 -7.003 -11.776 1.00 90.12 88 VAL A CA 1
ATOM 679 C C . VAL A 1 88 ? 5.145 -7.556 -10.405 1.00 90.12 88 VAL A C 1
ATOM 681 O O . VAL A 1 88 ? 4.336 -7.552 -9.478 1.00 90.12 88 VAL A O 1
ATOM 684 N N . ALA A 1 89 ? 6.403 -7.977 -10.244 1.00 91.56 89 ALA A N 1
ATOM 685 C CA . ALA A 1 89 ? 6.928 -8.419 -8.954 1.00 91.56 89 ALA A CA 1
ATOM 686 C C . ALA A 1 89 ? 6.878 -7.302 -7.899 1.00 91.56 89 ALA A C 1
ATOM 688 O O . ALA A 1 89 ? 6.527 -7.569 -6.750 1.00 91.56 89 ALA A O 1
ATOM 689 N N . ALA A 1 90 ? 7.161 -6.052 -8.283 1.00 94.00 90 ALA A N 1
ATOM 690 C CA . ALA A 1 90 ? 7.018 -4.901 -7.394 1.00 94.00 90 ALA A CA 1
ATOM 691 C C . ALA A 1 90 ? 5.567 -4.731 -6.920 1.00 94.00 90 ALA A C 1
ATOM 693 O O . ALA A 1 90 ? 5.329 -4.630 -5.722 1.00 94.00 90 ALA A O 1
ATOM 694 N N . VAL A 1 91 ? 4.589 -4.786 -7.832 1.00 92.00 91 VAL A N 1
ATOM 695 C CA . VAL A 1 91 ? 3.158 -4.669 -7.491 1.00 92.00 91 VAL A CA 1
ATOM 696 C C . VAL A 1 91 ? 2.719 -5.765 -6.515 1.00 92.00 91 VAL A C 1
ATOM 698 O O . VAL A 1 91 ? 2.061 -5.476 -5.518 1.00 92.00 91 VAL A O 1
ATOM 701 N N . LEU A 1 92 ? 3.118 -7.017 -6.757 1.00 90.31 92 LEU A N 1
ATOM 702 C CA . LEU A 1 92 ? 2.827 -8.133 -5.848 1.00 90.31 92 LEU A CA 1
ATOM 703 C C . LEU A 1 92 ? 3.491 -7.954 -4.473 1.00 90.31 92 LEU A C 1
ATOM 705 O O . LEU A 1 92 ? 2.920 -8.329 -3.451 1.00 90.31 92 LEU A O 1
ATOM 709 N N . THR A 1 93 ? 4.677 -7.351 -4.436 1.00 92.31 93 THR A N 1
ATOM 710 C CA . THR A 1 93 ? 5.391 -7.072 -3.185 1.00 92.31 93 THR A CA 1
ATOM 711 C C . THR A 1 93 ? 4.704 -5.953 -2.396 1.00 92.31 93 THR A C 1
ATOM 713 O O . THR A 1 93 ? 4.500 -6.095 -1.191 1.00 92.31 93 THR A O 1
ATOM 716 N N . VAL A 1 94 ? 4.272 -4.879 -3.067 1.00 92.12 94 VAL A N 1
ATOM 717 C CA . VAL A 1 94 ? 3.476 -3.790 -2.470 1.00 92.12 94 VAL A CA 1
ATOM 718 C C . VAL A 1 94 ? 2.174 -4.321 -1.875 1.00 92.12 94 VAL A C 1
ATOM 720 O O . VAL A 1 94 ? 1.811 -3.933 -0.767 1.00 92.12 94 VAL A O 1
ATOM 723 N N . LEU A 1 95 ? 1.502 -5.246 -2.567 1.00 89.50 95 LEU A N 1
ATOM 724 C CA . LEU A 1 95 ? 0.291 -5.902 -2.071 1.00 89.50 95 LEU A CA 1
ATOM 725 C C . LEU A 1 95 ? 0.546 -6.575 -0.716 1.00 89.50 95 LEU A C 1
ATOM 727 O O . LEU A 1 95 ? -0.202 -6.350 0.233 1.00 89.50 95 LEU A O 1
ATOM 731 N N . GLY A 1 96 ? 1.613 -7.372 -0.608 1.00 88.56 96 GLY A N 1
ATOM 732 C CA . GLY A 1 96 ? 1.974 -8.033 0.649 1.00 88.56 96 GLY A CA 1
ATOM 733 C C . GLY A 1 96 ? 2.343 -7.041 1.753 1.00 88.56 96 GLY A C 1
ATOM 734 O O . GLY A 1 96 ? 1.966 -7.232 2.908 1.00 88.56 96 GLY A O 1
ATOM 735 N N . TYR A 1 97 ? 3.031 -5.961 1.384 1.00 89.94 97 TYR A N 1
ATOM 736 C CA . TYR A 1 97 ? 3.449 -4.913 2.306 1.00 89.94 97 TYR A CA 1
ATOM 737 C C . TYR A 1 97 ? 2.259 -4.159 2.921 1.00 89.94 97 TYR A C 1
ATOM 739 O O . TYR A 1 97 ? 2.125 -4.094 4.139 1.00 89.94 97 TYR A O 1
ATOM 747 N N . SER A 1 98 ? 1.351 -3.654 2.082 1.00 89.88 98 SER A N 1
ATOM 748 C CA . SER A 1 98 ? 0.138 -2.953 2.526 1.00 89.88 98 SER A CA 1
ATOM 749 C C . SER A 1 98 ? -0.756 -3.840 3.405 1.00 89.88 98 SER A C 1
ATOM 751 O O . SER A 1 98 ? -1.267 -3.415 4.450 1.00 89.88 98 SER A O 1
ATOM 753 N N . LEU A 1 99 ? -0.914 -5.109 3.018 1.00 87.62 99 LEU A N 1
ATOM 754 C CA . LEU A 1 99 ? -1.692 -6.067 3.797 1.00 87.62 99 LEU A CA 1
ATOM 755 C C . LEU A 1 99 ? -1.083 -6.337 5.168 1.00 87.62 99 LEU A C 1
ATOM 757 O O . LEU A 1 99 ? -1.831 -6.442 6.139 1.00 87.62 99 LEU A O 1
ATOM 761 N N . ASN A 1 100 ? 0.244 -6.448 5.260 1.00 88.56 100 ASN A N 1
ATOM 762 C CA . ASN A 1 100 ? 0.931 -6.648 6.531 1.00 88.56 100 ASN A CA 1
ATOM 763 C C . ASN A 1 100 ? 0.578 -5.538 7.532 1.00 88.56 100 ASN A C 1
ATOM 765 O O . ASN A 1 100 ? 0.194 -5.834 8.664 1.00 88.56 100 ASN A O 1
ATOM 769 N N . ASP A 1 101 ? 0.633 -4.281 7.099 1.00 90.62 101 ASP A N 1
ATOM 770 C CA . ASP A 1 101 ? 0.331 -3.140 7.967 1.00 90.62 101 ASP A CA 1
ATOM 771 C C . ASP A 1 101 ? -1.142 -3.130 8.388 1.00 90.62 101 ASP A C 1
ATOM 773 O O . ASP A 1 101 ? -1.461 -2.980 9.571 1.00 90.62 101 ASP A O 1
ATOM 777 N N . THR A 1 102 ? -2.044 -3.401 7.443 1.00 90.88 102 THR A N 1
ATOM 778 C CA . THR A 1 102 ? -3.484 -3.497 7.717 1.00 90.88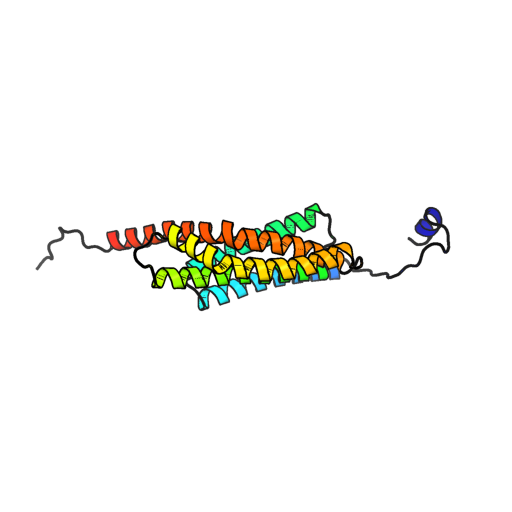 102 THR A CA 1
ATOM 779 C C . THR A 1 102 ? -3.801 -4.608 8.725 1.00 90.88 102 THR A C 1
ATOM 781 O O . THR A 1 102 ? -4.591 -4.402 9.648 1.00 90.88 102 THR A O 1
ATOM 784 N N . ILE A 1 103 ? -3.158 -5.775 8.603 1.00 88.88 103 ILE A N 1
ATOM 785 C CA . ILE A 1 103 ? -3.335 -6.912 9.518 1.00 88.88 103 ILE A CA 1
ATOM 786 C C . ILE A 1 103 ? -2.901 -6.551 10.938 1.00 88.88 103 ILE A C 1
ATOM 788 O O . ILE A 1 103 ? -3.613 -6.873 11.888 1.00 88.88 103 ILE A O 1
ATOM 792 N N . VAL A 1 104 ? -1.757 -5.884 11.095 1.00 90.62 104 VAL A N 1
ATOM 793 C CA . VAL A 1 104 ? -1.246 -5.482 12.413 1.00 90.62 104 VAL A CA 1
ATOM 794 C C . VAL A 1 104 ? -2.207 -4.511 13.099 1.00 90.62 104 VAL A C 1
ATOM 796 O O . VAL A 1 104 ? -2.531 -4.703 14.274 1.00 90.62 104 VAL A O 1
ATOM 799 N N . ILE A 1 105 ? -2.701 -3.501 12.374 1.00 91.75 105 ILE A N 1
ATOM 800 C CA . ILE A 1 105 ? -3.685 -2.548 12.906 1.00 91.75 105 ILE A CA 1
ATOM 801 C C . ILE A 1 105 ? -4.960 -3.295 13.306 1.00 91.75 105 ILE A C 1
ATOM 803 O O . ILE A 1 105 ? -5.453 -3.127 14.419 1.00 91.75 105 ILE A O 1
ATOM 807 N N . PHE A 1 106 ? -5.479 -4.163 12.440 1.00 91.06 106 PHE A N 1
ATOM 808 C CA . PHE A 1 106 ? -6.729 -4.882 12.685 1.00 91.06 106 PHE A CA 1
ATOM 809 C C . PHE A 1 106 ? -6.642 -5.887 13.834 1.00 91.06 106 PHE A C 1
ATOM 811 O O . PHE A 1 106 ? -7.593 -6.004 14.609 1.00 91.06 106 PHE A O 1
ATOM 818 N N . ASP A 1 107 ? -5.516 -6.578 13.999 1.00 90.38 107 ASP A N 1
ATOM 819 C CA . ASP A 1 107 ? -5.298 -7.457 15.150 1.00 90.38 107 ASP A CA 1
ATOM 820 C C . ASP A 1 107 ? -5.319 -6.639 16.453 1.00 90.38 107 ASP A C 1
ATOM 822 O O . ASP A 1 107 ? -6.018 -7.009 17.403 1.00 90.38 107 ASP A O 1
ATOM 826 N N . ARG A 1 108 ? -4.695 -5.449 16.455 1.00 92.94 108 ARG A N 1
ATOM 827 C CA . ARG A 1 108 ? -4.732 -4.536 17.605 1.00 92.94 108 ARG A CA 1
ATOM 828 C C . ARG A 1 108 ? -6.132 -3.988 17.890 1.00 92.94 108 ARG A C 1
ATOM 830 O O . ARG A 1 108 ? -6.545 -3.954 19.048 1.00 92.94 108 ARG A O 1
ATOM 837 N N . VAL A 1 109 ? -6.897 -3.639 16.855 1.00 91.12 109 VAL A N 1
ATOM 838 C CA . VAL A 1 109 ? -8.308 -3.229 16.984 1.00 91.12 109 VAL A CA 1
ATOM 839 C C . VAL A 1 109 ? -9.133 -4.326 17.650 1.00 91.12 109 VAL A C 1
ATOM 841 O O . VAL A 1 109 ? -9.900 -4.044 18.571 1.00 91.12 109 VAL A O 1
ATOM 844 N N . ARG A 1 110 ? -8.955 -5.590 17.252 1.00 89.06 110 ARG A N 1
ATOM 845 C CA . ARG A 1 110 ? -9.665 -6.724 17.871 1.00 89.06 110 ARG A CA 1
ATOM 846 C C . ARG A 1 110 ? -9.266 -6.936 19.324 1.00 89.06 110 ARG A C 1
ATOM 848 O O . ARG A 1 110 ? -10.128 -7.219 20.159 1.00 89.06 110 ARG A O 1
ATOM 855 N N . GLU A 1 111 ? -7.984 -6.804 19.641 1.00 89.69 111 GLU A N 1
ATOM 856 C CA . GLU A 1 111 ? -7.504 -6.886 21.018 1.00 89.69 111 GLU A CA 1
ATOM 857 C C . GLU A 1 111 ? -8.141 -5.792 21.889 1.00 89.69 111 GLU A C 1
ATOM 859 O O . GLU A 1 111 ? -8.713 -6.080 22.946 1.00 89.69 111 GLU A O 1
ATOM 864 N N . ASN A 1 112 ? -8.137 -4.548 21.408 1.00 92.12 112 ASN A N 1
ATOM 865 C CA . ASN A 1 112 ? -8.712 -3.416 22.123 1.00 92.12 112 ASN A CA 1
ATOM 866 C C . ASN A 1 112 ? -10.243 -3.496 22.226 1.00 92.12 112 ASN A C 1
ATOM 868 O O . ASN A 1 112 ? -10.780 -3.155 23.277 1.00 92.12 112 ASN A O 1
ATOM 872 N N . LEU A 1 113 ? -10.952 -4.039 21.230 1.00 89.31 113 LEU A N 1
ATOM 873 C CA . LEU A 1 113 ? -12.393 -4.322 21.328 1.00 89.31 113 LEU A CA 1
ATOM 874 C C . LEU A 1 113 ? -12.718 -5.296 22.467 1.00 89.31 113 LEU A C 1
ATOM 876 O O . LEU A 1 113 ? -13.708 -5.121 23.182 1.00 89.31 113 LEU A O 1
ATOM 880 N N . ARG A 1 114 ? -11.874 -6.313 22.685 1.00 88.25 114 ARG A N 1
ATOM 881 C CA . ARG A 1 114 ? -12.050 -7.276 23.787 1.00 88.25 114 ARG A CA 1
ATOM 882 C C . ARG A 1 114 ? -11.756 -6.653 25.149 1.00 88.25 114 ARG A C 1
ATOM 884 O O . ARG A 1 114 ? -12.445 -6.990 26.117 1.00 88.25 114 ARG A O 1
ATOM 891 N N . LYS A 1 115 ? -10.758 -5.766 25.212 1.00 90.38 115 LYS A N 1
ATOM 892 C CA . LYS A 1 115 ? -10.292 -5.084 26.429 1.00 90.38 115 LYS A CA 1
ATOM 893 C C . LYS A 1 115 ? -11.206 -3.926 26.851 1.00 90.38 115 LYS A C 1
ATOM 895 O O . LYS A 1 115 ? -11.508 -3.792 28.033 1.00 90.38 115 LYS A O 1
ATOM 900 N N . TYR A 1 116 ? -11.704 -3.137 25.900 1.00 89.25 116 TYR A N 1
ATOM 901 C CA . TYR A 1 116 ? -12.457 -1.897 26.121 1.00 89.25 116 TYR A CA 1
ATOM 902 C C . TYR A 1 116 ? -13.904 -1.983 25.612 1.00 89.25 116 TYR A C 1
ATOM 904 O O . TYR A 1 116 ? -14.383 -1.114 24.893 1.00 89.25 116 TYR A O 1
ATOM 912 N N . ARG A 1 117 ? -14.653 -3.009 26.038 1.00 79.06 117 ARG A N 1
ATOM 913 C CA . ARG A 1 117 ? -16.010 -3.330 25.528 1.00 79.06 117 ARG A CA 1
ATOM 914 C C . ARG A 1 117 ? -17.074 -2.222 25.637 1.00 79.06 117 ARG A C 1
ATOM 916 O O . ARG A 1 117 ? -18.165 -2.389 25.104 1.00 79.06 117 ARG A O 1
ATOM 923 N N . ARG A 1 118 ? -16.812 -1.151 26.392 1.00 82.88 118 ARG A N 1
ATOM 924 C CA . ARG A 1 118 ? -17.746 -0.032 26.627 1.00 82.88 118 ARG A CA 1
ATOM 925 C C . ARG A 1 118 ? -17.379 1.250 25.872 1.00 82.88 118 ARG A C 1
ATOM 927 O O . ARG A 1 118 ? -18.137 2.208 25.961 1.00 82.88 118 ARG A O 1
ATOM 934 N N . GLN A 1 119 ? -16.232 1.288 25.196 1.00 85.81 119 GLN A N 1
ATOM 935 C CA . GLN A 1 119 ? -15.804 2.454 24.420 1.00 85.81 119 GLN A CA 1
ATOM 936 C C . GLN A 1 119 ? -16.419 2.440 23.020 1.00 85.81 119 GLN A C 1
ATOM 938 O O . GLN A 1 119 ? -16.823 1.384 22.524 1.00 85.81 119 GLN A O 1
ATOM 943 N N . ASP A 1 120 ? -16.501 3.615 22.394 1.00 89.25 120 ASP A N 1
ATOM 944 C CA . ASP A 1 120 ? -16.950 3.709 21.010 1.00 89.25 120 ASP A CA 1
ATOM 945 C C . ASP A 1 120 ? -15.919 3.089 20.058 1.00 89.25 120 ASP A C 1
ATOM 947 O O . ASP A 1 120 ? -14.711 3.096 20.309 1.00 89.25 120 ASP A O 1
ATOM 951 N N . LEU A 1 121 ? -16.401 2.551 18.937 1.00 86.56 121 LEU A N 1
ATOM 952 C CA . LEU A 1 121 ? -15.538 1.921 17.941 1.00 86.56 121 LEU A CA 1
ATOM 953 C C . LEU A 1 121 ? -14.532 2.918 17.347 1.00 86.56 121 LEU A C 1
ATOM 955 O O . LEU A 1 121 ? -13.403 2.524 17.068 1.00 86.56 121 LEU A O 1
ATOM 959 N N . LEU A 1 122 ? -14.898 4.196 17.189 1.00 89.19 122 LEU A N 1
ATOM 960 C CA . LEU A 1 122 ? -13.968 5.225 16.711 1.00 89.19 122 LEU A CA 1
ATOM 961 C C . LEU A 1 122 ? -12.795 5.435 17.668 1.00 89.19 122 LEU A C 1
ATOM 963 O O . LEU A 1 122 ? -11.650 5.500 17.224 1.00 89.19 122 LEU A O 1
ATOM 967 N N . ASP A 1 123 ? -13.070 5.506 18.969 1.00 91.38 123 ASP A N 1
ATOM 968 C CA . ASP A 1 123 ? -12.034 5.697 19.985 1.00 91.38 123 ASP A CA 1
ATOM 969 C C . ASP A 1 123 ? -11.077 4.504 20.009 1.00 91.38 123 ASP A C 1
ATOM 971 O O . ASP A 1 123 ? -9.858 4.672 20.065 1.00 91.38 123 ASP A O 1
ATOM 975 N N . ILE A 1 124 ? -11.625 3.293 19.879 1.00 91.75 124 ILE A N 1
ATOM 976 C CA . ILE A 1 124 ? -10.843 2.058 19.813 1.00 91.75 124 ILE A CA 1
ATOM 977 C C . ILE A 1 124 ? -9.975 2.020 18.553 1.00 91.75 124 ILE A C 1
ATOM 979 O O . ILE A 1 124 ? -8.805 1.641 18.637 1.00 91.75 124 ILE A O 1
ATOM 983 N N . LEU A 1 125 ? -10.507 2.416 17.394 1.00 91.19 125 LEU A N 1
ATOM 984 C CA . LEU A 1 125 ? -9.738 2.493 16.149 1.00 91.19 125 LEU A CA 1
ATOM 985 C C . LEU A 1 125 ? -8.577 3.483 16.287 1.00 91.19 125 LEU A C 1
ATOM 987 O O . LEU A 1 125 ? -7.433 3.111 16.036 1.00 91.19 125 LEU A O 1
ATOM 991 N N . ASN A 1 126 ? -8.845 4.698 16.772 1.00 93.19 126 ASN A N 1
ATOM 992 C CA . ASN A 1 126 ? -7.820 5.722 16.987 1.00 93.19 126 ASN A CA 1
ATOM 993 C C . ASN A 1 126 ? -6.741 5.270 17.980 1.00 93.19 126 ASN A C 1
ATOM 995 O O . ASN A 1 126 ? -5.550 5.461 17.732 1.00 93.19 126 ASN A O 1
ATOM 999 N N . LEU A 1 127 ? -7.136 4.637 19.089 1.00 94.56 127 LEU A N 1
ATOM 1000 C CA . LEU A 1 127 ? -6.197 4.067 20.054 1.00 94.56 127 LEU A CA 1
ATOM 1001 C C . LEU A 1 127 ? -5.307 3.003 19.400 1.00 94.56 127 LEU A C 1
ATOM 1003 O O . LEU A 1 127 ? -4.088 3.043 19.541 1.00 94.56 127 LEU A O 1
ATOM 1007 N N . SER A 1 128 ? -5.913 2.086 18.647 1.00 93.94 128 SER A N 1
ATOM 1008 C CA . SER A 1 128 ? -5.209 0.963 18.017 1.00 93.94 128 SER A CA 1
ATOM 1009 C C . SER A 1 128 ? -4.227 1.421 16.942 1.00 93.94 128 SER A C 1
ATOM 1011 O O . SER A 1 128 ? -3.118 0.892 16.857 1.00 93.94 128 SER A O 1
ATOM 1013 N N . VAL A 1 129 ? -4.603 2.431 16.151 1.00 93.44 129 VAL A N 1
ATOM 1014 C CA . VAL A 1 129 ? -3.698 3.092 15.203 1.00 93.44 129 VAL A CA 1
ATOM 1015 C C . VAL A 1 129 ? -2.513 3.685 15.960 1.00 93.44 129 VAL A C 1
ATOM 1017 O O . VAL A 1 129 ? -1.374 3.347 15.659 1.00 93.44 129 VAL A O 1
ATOM 1020 N N . ASN A 1 130 ? -2.750 4.489 16.999 1.00 94.75 130 ASN A N 1
ATOM 1021 C CA . ASN A 1 130 ? -1.666 5.127 17.752 1.00 94.75 130 ASN A CA 1
ATOM 1022 C C . ASN A 1 130 ? -0.698 4.126 18.403 1.00 94.75 130 ASN A C 1
ATOM 1024 O O . ASN A 1 130 ? 0.511 4.348 18.396 1.00 94.75 130 ASN A O 1
ATOM 1028 N N . GLU A 1 131 ? -1.199 3.006 18.923 1.00 95.75 131 GLU A N 1
ATOM 1029 C CA . GLU A 1 131 ? -0.362 1.947 19.506 1.00 95.75 131 GLU A CA 1
ATOM 1030 C C . GLU A 1 131 ? 0.492 1.209 18.460 1.00 95.75 131 GLU A C 1
ATOM 1032 O O . GLU A 1 131 ? 1.559 0.688 18.789 1.00 95.75 131 GLU A O 1
ATOM 1037 N N . THR A 1 132 ? 0.045 1.155 17.202 1.00 95.19 132 THR A N 1
ATOM 1038 C CA . THR A 1 132 ? 0.737 0.439 16.116 1.00 95.19 132 THR A CA 1
ATOM 1039 C C . THR A 1 132 ? 1.616 1.343 15.251 1.00 95.19 132 THR A C 1
ATOM 1041 O O . THR A 1 132 ? 2.582 0.850 14.662 1.00 95.19 132 THR A O 1
ATOM 1044 N N . LEU A 1 133 ? 1.378 2.660 15.255 1.00 93.25 133 LEU A N 1
ATOM 1045 C CA . LEU A 1 133 ? 2.124 3.663 14.486 1.00 93.25 133 LEU A CA 1
ATOM 1046 C C . LEU A 1 133 ? 3.653 3.511 14.555 1.00 93.25 133 LEU A C 1
ATOM 1048 O O . LEU A 1 133 ? 4.275 3.527 13.492 1.00 93.25 133 LEU A O 1
ATOM 1052 N N . PRO A 1 134 ? 4.301 3.330 15.727 1.00 94.81 134 PRO A N 1
ATOM 1053 C CA . PRO A 1 134 ? 5.759 3.212 15.777 1.00 94.81 134 PRO A CA 1
ATOM 1054 C C . PRO A 1 134 ? 6.286 2.037 14.949 1.00 94.81 134 PRO A C 1
ATOM 1056 O O . PRO A 1 134 ? 7.299 2.162 14.265 1.00 94.81 134 PRO A O 1
ATOM 1059 N N . ARG A 1 135 ? 5.582 0.899 14.964 1.00 93.56 135 ARG A N 1
ATOM 1060 C CA . ARG A 1 135 ? 5.954 -0.283 14.178 1.00 93.56 135 ARG A CA 1
ATOM 1061 C C . ARG A 1 135 ? 5.777 -0.017 12.689 1.00 93.56 135 ARG A C 1
ATOM 1063 O O . ARG A 1 135 ? 6.700 -0.297 11.925 1.00 93.56 135 ARG A O 1
ATOM 1070 N N . THR A 1 136 ? 4.629 0.523 12.292 1.00 92.31 136 THR A N 1
ATOM 1071 C CA . THR A 1 136 ? 4.319 0.847 10.892 1.00 92.31 136 THR A CA 1
ATOM 1072 C C . THR A 1 136 ? 5.332 1.844 10.331 1.00 92.31 136 THR A C 1
ATOM 1074 O O . THR A 1 136 ? 5.897 1.630 9.267 1.00 92.31 136 THR A O 1
ATOM 1077 N N . ILE A 1 137 ? 5.672 2.892 11.085 1.00 92.12 137 ILE A N 1
ATOM 1078 C CA . ILE A 1 137 ? 6.658 3.894 10.660 1.00 92.12 137 ILE A CA 1
ATOM 1079 C C . ILE A 1 137 ? 8.065 3.296 10.570 1.00 92.12 137 ILE A C 1
ATOM 1081 O O . ILE A 1 137 ? 8.787 3.602 9.626 1.00 92.12 137 ILE A O 1
ATOM 1085 N N . LEU A 1 138 ? 8.482 2.447 11.513 1.00 93.44 138 LEU A N 1
ATOM 1086 C CA . LEU A 1 138 ? 9.823 1.851 11.484 1.00 93.44 138 LEU A CA 1
ATOM 1087 C C . LEU A 1 138 ? 9.984 0.850 10.337 1.00 93.44 138 LEU A C 1
ATOM 1089 O O . LEU A 1 138 ? 10.971 0.893 9.602 1.00 93.44 138 LEU A O 1
ATOM 1093 N N . THR A 1 139 ? 9.012 -0.041 10.161 1.00 92.25 139 THR A N 1
ATOM 1094 C CA . THR A 1 139 ? 9.020 -1.017 9.062 1.00 92.25 139 THR A CA 1
ATOM 1095 C C . THR A 1 139 ? 8.872 -0.315 7.708 1.00 92.25 139 THR A C 1
ATOM 1097 O O . THR A 1 139 ? 9.637 -0.611 6.783 1.00 92.25 139 THR A O 1
ATOM 1100 N N . GLY A 1 140 ? 7.967 0.668 7.622 1.00 91.94 140 GLY A N 1
ATOM 1101 C CA . GLY A 1 140 ? 7.740 1.575 6.490 1.00 91.94 140 GLY A CA 1
ATOM 1102 C C . GLY A 1 140 ? 8.998 2.308 6.087 1.00 91.94 140 GLY A C 1
ATOM 1103 O O . GLY A 1 140 ? 9.506 2.158 4.979 1.00 91.94 140 GLY A O 1
ATOM 1104 N N . GLY A 1 141 ? 9.527 3.086 7.023 1.00 94.19 141 GLY A N 1
ATOM 1105 C CA . GLY A 1 141 ? 10.659 3.975 6.818 1.00 94.19 141 GLY A CA 1
ATOM 1106 C C . GLY A 1 141 ? 11.939 3.239 6.446 1.00 94.19 141 GLY A C 1
ATOM 1107 O O . GLY A 1 141 ? 12.648 3.694 5.554 1.00 94.19 141 GLY A O 1
ATOM 1108 N N . THR A 1 142 ? 12.229 2.091 7.062 1.00 95.06 142 THR A N 1
ATOM 1109 C CA . THR A 1 142 ? 13.429 1.306 6.715 1.00 95.06 142 THR A CA 1
ATOM 1110 C C . THR A 1 142 ? 13.345 0.739 5.300 1.00 95.06 142 THR A C 1
ATOM 1112 O O . THR A 1 142 ? 14.281 0.904 4.517 1.00 95.06 142 THR A O 1
ATOM 1115 N N . THR A 1 143 ? 12.204 0.153 4.933 1.00 94.31 143 THR A N 1
ATOM 1116 C CA . THR A 1 143 ? 11.987 -0.390 3.583 1.00 94.31 143 THR A CA 1
ATOM 1117 C C . THR A 1 143 ? 11.966 0.726 2.537 1.00 94.31 143 THR A C 1
ATOM 1119 O O . THR A 1 143 ? 12.585 0.605 1.478 1.00 94.31 143 THR A O 1
ATOM 1122 N N . LEU A 1 144 ? 11.312 1.849 2.850 1.00 96.44 144 LEU A N 1
ATOM 1123 C CA . LEU A 1 144 ? 11.265 3.030 1.995 1.00 96.44 144 LEU A CA 1
ATOM 1124 C C . LEU A 1 144 ? 12.660 3.619 1.789 1.00 96.44 144 LEU A C 1
ATOM 1126 O O . LEU A 1 144 ? 13.005 3.944 0.659 1.00 96.44 144 LEU A O 1
ATOM 1130 N N . ALA A 1 145 ? 13.485 3.709 2.835 1.00 96.88 145 ALA A N 1
ATOM 1131 C CA . ALA A 1 145 ? 14.859 4.189 2.721 1.00 96.88 145 ALA A CA 1
ATOM 1132 C C . ALA A 1 145 ? 15.669 3.330 1.739 1.00 96.88 145 ALA A C 1
ATOM 1134 O O . ALA A 1 145 ? 16.317 3.868 0.841 1.00 96.88 145 ALA A O 1
ATOM 1135 N N . THR A 1 146 ? 15.574 2.000 1.838 1.00 95.81 146 THR A N 1
ATOM 1136 C CA . THR A 1 146 ? 16.215 1.091 0.876 1.00 95.81 146 THR A CA 1
ATOM 1137 C C . THR A 1 146 ? 15.667 1.282 -0.538 1.00 95.81 146 THR A C 1
ATOM 1139 O O . THR A 1 146 ? 16.446 1.406 -1.484 1.00 95.81 146 THR A O 1
ATOM 1142 N N . ALA A 1 147 ? 14.344 1.356 -0.701 1.00 96.12 147 ALA A N 1
ATOM 1143 C CA . ALA A 1 147 ? 13.711 1.558 -2.002 1.00 96.12 147 ALA A CA 1
ATOM 1144 C C . ALA A 1 147 ? 14.103 2.904 -2.639 1.00 96.12 147 ALA A C 1
ATOM 1146 O O . ALA A 1 147 ? 14.329 2.972 -3.845 1.00 96.12 147 ALA A O 1
ATOM 1147 N N . LEU A 1 148 ? 14.269 3.962 -1.843 1.00 96.62 148 LEU A N 1
ATOM 1148 C CA . LEU A 1 148 ? 14.731 5.264 -2.323 1.00 96.62 148 LEU A CA 1
ATOM 1149 C C . LEU A 1 148 ? 16.185 5.204 -2.793 1.00 96.62 148 LEU A C 1
ATOM 1151 O O . LEU A 1 148 ? 16.475 5.668 -3.894 1.00 96.62 148 LEU A O 1
ATOM 1155 N N . VAL A 1 149 ? 17.087 4.577 -2.031 1.00 97.06 149 VAL A N 1
ATOM 1156 C CA . VAL A 1 149 ? 18.476 4.381 -2.484 1.00 97.06 149 VAL A CA 1
ATOM 1157 C C . VAL A 1 149 ? 18.498 3.614 -3.807 1.00 97.06 149 VAL A C 1
ATOM 1159 O O . VAL A 1 149 ? 19.155 4.041 -4.753 1.00 97.06 149 VAL A O 1
ATOM 1162 N N . LEU A 1 150 ? 17.720 2.538 -3.934 1.00 96.31 150 LEU A N 1
ATOM 1163 C CA . LEU A 1 150 ? 17.620 1.805 -5.198 1.00 96.31 150 LEU A CA 1
ATOM 1164 C C . LEU A 1 150 ? 17.009 2.660 -6.323 1.00 96.31 150 LEU A C 1
ATOM 1166 O O . LEU A 1 150 ? 17.442 2.567 -7.465 1.00 96.31 150 LEU A O 1
ATOM 1170 N N . SER A 1 151 ? 16.063 3.546 -6.026 1.00 94.44 151 SER A N 1
ATOM 1171 C CA . SER A 1 151 ? 15.434 4.412 -7.034 1.00 94.44 151 SER A CA 1
ATOM 1172 C C . SER A 1 151 ? 16.395 5.442 -7.643 1.00 94.44 151 SER A C 1
ATOM 1174 O O . SER A 1 151 ? 16.233 5.821 -8.808 1.00 94.44 151 SER A O 1
ATOM 1176 N N . PHE A 1 152 ? 17.393 5.897 -6.879 1.00 93.25 152 PHE A N 1
ATOM 1177 C CA . PHE A 1 152 ? 18.389 6.871 -7.344 1.00 93.25 152 PHE A CA 1
ATOM 1178 C C . PHE A 1 152 ? 19.679 6.227 -7.856 1.00 93.25 152 PHE A C 1
ATOM 1180 O O . PHE A 1 152 ? 20.262 6.734 -8.811 1.00 93.25 152 PHE A O 1
ATOM 1187 N N . PHE A 1 153 ? 20.121 5.128 -7.240 1.00 94.06 153 PHE A N 1
ATOM 1188 C CA . PHE A 1 153 ? 21.437 4.537 -7.493 1.00 94.06 153 PHE A CA 1
ATOM 1189 C C . PHE A 1 153 ? 21.394 3.197 -8.241 1.00 94.06 153 PHE A C 1
ATOM 1191 O O . PHE A 1 153 ? 22.440 2.744 -8.706 1.00 94.06 153 PHE A O 1
ATOM 1198 N N . ALA A 1 154 ? 20.235 2.538 -8.372 1.00 90.69 154 ALA A N 1
ATOM 1199 C CA . ALA A 1 154 ? 20.154 1.292 -9.133 1.00 90.69 154 ALA A CA 1
ATOM 1200 C C . ALA A 1 154 ? 20.077 1.545 -10.648 1.00 90.69 154 ALA A C 1
ATOM 1202 O O . ALA A 1 154 ? 19.584 2.572 -11.114 1.00 90.69 154 ALA A O 1
ATOM 1203 N N . GLY A 1 155 ? 20.550 0.566 -11.424 1.00 87.25 155 GLY A N 1
ATOM 1204 C CA . GLY A 1 155 ? 20.484 0.600 -12.885 1.00 87.25 155 GLY A CA 1
ATOM 1205 C C . GLY A 1 155 ? 19.059 0.477 -13.436 1.00 87.25 155 GLY A C 1
ATOM 1206 O O . GLY A 1 155 ? 18.109 0.163 -12.715 1.00 87.25 155 GLY A O 1
ATOM 1207 N N . GLU A 1 156 ? 18.928 0.662 -14.750 1.00 86.62 156 GLU A N 1
ATOM 1208 C CA . GLU A 1 156 ? 17.645 0.745 -15.470 1.00 86.62 156 GLU A CA 1
ATOM 1209 C C . GLU A 1 156 ? 16.724 -0.466 -15.269 1.00 86.62 156 GLU A C 1
ATOM 1211 O O . GLU A 1 156 ? 15.508 -0.326 -15.316 1.00 86.62 156 GLU A O 1
ATOM 1216 N N . VAL A 1 157 ? 17.284 -1.643 -14.977 1.00 87.06 157 VAL A N 1
ATOM 1217 C CA . VAL A 1 157 ? 16.505 -2.871 -14.756 1.00 87.06 157 VAL A CA 1
ATOM 1218 C C . VAL A 1 157 ? 15.769 -2.865 -13.409 1.00 87.06 157 VAL A C 1
ATOM 1220 O O . VAL A 1 157 ? 14.645 -3.347 -13.323 1.00 87.06 157 VAL A O 1
ATOM 1223 N N . ILE A 1 158 ? 16.385 -2.332 -12.347 1.00 92.62 158 ILE A N 1
ATOM 1224 C CA . ILE A 1 158 ? 15.853 -2.399 -10.967 1.00 92.62 158 ILE A CA 1
ATOM 1225 C C . ILE A 1 158 ? 15.117 -1.112 -10.594 1.00 92.62 158 ILE A C 1
ATOM 1227 O O . ILE A 1 158 ? 14.196 -1.127 -9.777 1.00 92.62 158 ILE A O 1
ATOM 1231 N N . ARG A 1 159 ? 15.489 0.011 -11.206 1.00 94.38 15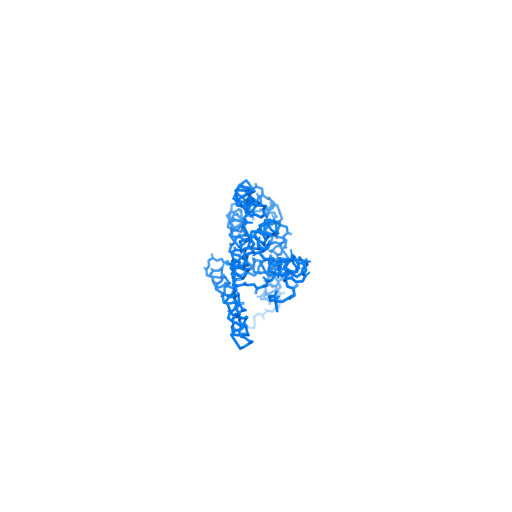9 ARG A N 1
ATOM 1232 C CA . ARG A 1 159 ? 14.910 1.319 -10.905 1.00 94.38 159 ARG A CA 1
ATOM 1233 C C . ARG A 1 159 ? 13.371 1.355 -10.993 1.00 94.38 159 ARG A C 1
ATOM 1235 O O . ARG A 1 159 ? 12.772 1.896 -10.066 1.00 94.38 159 ARG A O 1
ATOM 1242 N N . PRO A 1 160 ? 12.698 0.735 -11.987 1.00 94.75 160 PRO A N 1
ATOM 1243 C CA . PRO A 1 160 ? 11.234 0.681 -12.026 1.00 94.75 160 PRO A CA 1
ATOM 1244 C C . PRO A 1 160 ? 10.624 -0.062 -10.830 1.00 94.75 160 PRO A C 1
ATOM 1246 O O . PRO A 1 160 ? 9.635 0.399 -10.268 1.00 94.75 160 PRO A O 1
ATOM 1249 N N . PHE A 1 161 ? 11.235 -1.171 -10.395 1.00 95.50 161 PHE A N 1
ATOM 1250 C CA . PHE A 1 161 ? 10.807 -1.888 -9.189 1.00 95.50 161 PHE A CA 1
ATOM 1251 C C . PHE A 1 161 ? 10.908 -0.994 -7.957 1.00 95.50 161 PHE A C 1
ATOM 1253 O O . PHE A 1 161 ? 9.964 -0.899 -7.178 1.00 95.50 161 PHE A O 1
ATOM 1260 N N . ALA A 1 162 ? 12.045 -0.317 -7.803 1.00 96.44 162 ALA A N 1
ATOM 1261 C CA . ALA A 1 162 ? 12.308 0.545 -6.663 1.00 96.44 162 ALA A CA 1
ATOM 1262 C C . ALA A 1 162 ? 11.319 1.719 -6.590 1.00 96.44 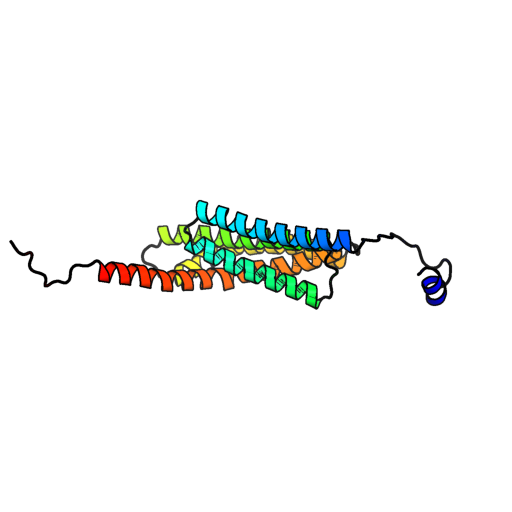162 ALA A C 1
ATOM 1264 O O . ALA A 1 162 ? 10.764 1.969 -5.525 1.00 96.44 162 ALA A O 1
ATOM 1265 N N . LEU A 1 163 ? 11.020 2.364 -7.724 1.00 96.88 163 LEU A N 1
ATOM 1266 C CA . LEU A 1 163 ? 10.044 3.456 -7.797 1.00 96.88 163 LEU A CA 1
ATOM 1267 C C . LEU A 1 163 ? 8.636 2.994 -7.410 1.00 96.88 163 LEU A C 1
ATOM 1269 O O . LEU A 1 163 ? 7.958 3.662 -6.628 1.00 96.88 163 LEU A O 1
ATOM 1273 N N . VAL A 1 164 ? 8.208 1.841 -7.931 1.00 96.94 164 VAL A N 1
ATOM 1274 C CA . VAL A 1 164 ? 6.902 1.249 -7.607 1.00 96.94 164 VAL A CA 1
ATOM 1275 C C . VAL A 1 164 ? 6.825 0.868 -6.131 1.00 96.94 164 VAL A C 1
ATOM 1277 O O . VAL A 1 164 ? 5.829 1.171 -5.482 1.00 96.94 164 VAL A O 1
ATOM 1280 N N . MET A 1 165 ? 7.885 0.276 -5.575 1.00 96.62 165 MET A N 1
ATOM 1281 C CA . MET A 1 165 ? 7.972 -0.038 -4.148 1.00 96.62 165 MET A CA 1
ATOM 1282 C C . MET A 1 165 ? 7.924 1.218 -3.277 1.00 96.62 165 MET A C 1
ATOM 1284 O O . MET A 1 165 ? 7.170 1.252 -2.310 1.00 96.62 165 MET A O 1
ATOM 1288 N N . SER A 1 166 ? 8.687 2.262 -3.615 1.00 96.94 166 SER A N 1
ATOM 1289 C CA . SER A 1 166 ? 8.688 3.522 -2.867 1.00 96.94 166 SER A CA 1
ATOM 1290 C C . SER A 1 166 ? 7.298 4.148 -2.821 1.00 96.94 166 SER A C 1
ATOM 1292 O O . SER A 1 166 ? 6.825 4.509 -1.745 1.00 96.94 166 SER A O 1
ATOM 1294 N N . PHE A 1 167 ? 6.621 4.235 -3.968 1.00 97.31 167 PHE A N 1
ATOM 1295 C CA . PHE A 1 167 ? 5.254 4.744 -4.027 1.00 97.31 167 PHE A CA 1
ATOM 1296 C C . PHE A 1 167 ? 4.281 3.848 -3.253 1.00 97.31 167 PHE A C 1
ATOM 1298 O O . PHE A 1 167 ? 3.506 4.336 -2.432 1.00 97.31 167 PHE A O 1
ATOM 1305 N N . GLY A 1 168 ? 4.358 2.535 -3.466 1.00 95.81 168 GLY A N 1
ATOM 1306 C CA . GLY A 1 168 ? 3.472 1.562 -2.842 1.00 95.81 168 GLY A CA 1
ATOM 1307 C C . GLY A 1 168 ? 3.577 1.522 -1.319 1.00 95.81 168 GLY A C 1
ATOM 1308 O O . GLY A 1 168 ? 2.553 1.419 -0.655 1.00 95.81 168 GLY A O 1
ATOM 1309 N N . ILE A 1 169 ? 4.778 1.673 -0.750 1.00 95.44 169 ILE A N 1
ATOM 1310 C CA . ILE A 1 169 ? 4.964 1.767 0.707 1.00 95.44 169 ILE A CA 1
ATOM 1311 C C . ILE A 1 169 ? 4.284 3.026 1.247 1.00 95.44 169 ILE A C 1
ATOM 1313 O O . ILE A 1 169 ? 3.560 2.952 2.232 1.00 95.44 169 ILE A O 1
ATOM 1317 N N . ILE A 1 170 ? 4.466 4.179 0.598 1.00 95.12 170 ILE A N 1
ATOM 1318 C CA . ILE A 1 170 ? 3.841 5.434 1.043 1.00 95.12 170 ILE A CA 1
ATOM 1319 C C . ILE A 1 170 ? 2.313 5.313 1.016 1.00 95.12 170 ILE A C 1
ATOM 1321 O O . ILE A 1 170 ? 1.648 5.650 1.997 1.00 95.12 170 ILE A O 1
ATOM 1325 N N . VAL A 1 171 ? 1.763 4.805 -0.089 1.00 95.44 171 VAL A N 1
ATOM 1326 C CA . VAL A 1 171 ? 0.315 4.626 -0.245 1.00 95.44 171 VAL A CA 1
ATOM 1327 C C . VAL A 1 171 ? -0.225 3.575 0.719 1.00 95.44 171 VAL A C 1
ATOM 1329 O O . VAL A 1 171 ? -1.233 3.839 1.362 1.00 95.44 171 VAL A O 1
ATOM 1332 N N . GLY A 1 172 ? 0.444 2.433 0.879 1.00 92.25 172 GLY A N 1
ATOM 1333 C CA . GLY A 1 172 ? 0.014 1.359 1.779 1.00 92.25 172 GLY A CA 1
ATOM 1334 C C . GLY A 1 172 ? 0.020 1.778 3.249 1.00 92.25 172 GLY A C 1
ATOM 1335 O O . GLY A 1 172 ? -0.959 1.560 3.965 1.00 92.25 172 GLY A O 1
ATOM 1336 N N . THR A 1 173 ? 1.068 2.476 3.692 1.00 91.25 173 THR A N 1
ATOM 1337 C CA . THR A 1 173 ? 1.130 3.059 5.041 1.00 91.25 173 THR A CA 1
ATOM 1338 C C . THR A 1 173 ? -0.013 4.049 5.257 1.00 91.25 173 THR A C 1
ATOM 1340 O O . THR A 1 173 ? -0.688 4.013 6.283 1.00 91.25 173 THR A O 1
ATOM 1343 N N . PHE A 1 174 ? -0.273 4.927 4.286 1.00 91.94 174 PHE A N 1
ATOM 1344 C CA . PHE A 1 174 ? -1.386 5.869 4.371 1.00 91.94 174 PHE A CA 1
ATOM 1345 C C . PHE A 1 174 ? -2.746 5.151 4.396 1.00 91.94 174 PHE A C 1
ATOM 1347 O O . PHE A 1 174 ? -3.595 5.451 5.233 1.00 91.94 174 PHE A O 1
ATOM 1354 N N . SER A 1 175 ? -2.947 4.185 3.506 1.00 91.88 175 SER A N 1
ATOM 1355 C CA . SER A 1 175 ? -4.203 3.463 3.309 1.00 91.88 175 SER A CA 1
ATOM 1356 C C . SER A 1 175 ? -4.571 2.585 4.505 1.00 91.88 175 SER A C 1
ATOM 1358 O O . SER A 1 175 ? -5.705 2.628 4.985 1.00 91.88 175 SER A O 1
ATOM 1360 N N . SER A 1 176 ? -3.609 1.862 5.079 1.00 87.19 176 SER A N 1
ATOM 1361 C CA . SER A 1 176 ? -3.833 1.036 6.274 1.00 87.19 176 SER A CA 1
ATOM 1362 C C . SER A 1 176 ? -4.339 1.853 7.475 1.00 87.19 176 SER A C 1
ATOM 1364 O O . SER A 1 176 ? -5.168 1.377 8.253 1.00 87.19 176 SER A O 1
ATOM 1366 N N . ILE A 1 177 ? -3.923 3.118 7.590 1.00 86.81 177 ILE A N 1
ATOM 1367 C CA . ILE A 1 177 ? -4.355 4.026 8.658 1.00 86.81 177 ILE A CA 1
ATOM 1368 C C . ILE A 1 177 ? -5.673 4.728 8.295 1.00 86.81 177 ILE A C 1
ATOM 1370 O O . ILE A 1 177 ? -6.639 4.668 9.058 1.00 86.81 177 ILE A O 1
ATOM 1374 N N . TYR A 1 178 ? -5.727 5.382 7.131 1.00 88.19 178 TYR A N 1
ATOM 1375 C CA . TYR A 1 178 ? -6.781 6.341 6.777 1.00 88.19 178 TYR A CA 1
ATOM 1376 C C . TYR A 1 178 ? -7.870 5.796 5.849 1.00 88.19 178 TYR A C 1
ATOM 1378 O O . TYR A 1 178 ? -8.895 6.450 5.680 1.00 88.19 178 TYR A O 1
ATOM 1386 N N . VAL A 1 179 ? -7.692 4.612 5.263 1.00 90.81 179 VAL A N 1
ATOM 1387 C CA . VAL A 1 179 ? -8.685 3.972 4.383 1.00 90.81 179 VAL A CA 1
ATOM 1388 C C . VAL A 1 179 ? -9.262 2.731 5.059 1.00 90.81 179 VAL A C 1
ATOM 1390 O O . VAL A 1 179 ? -10.479 2.623 5.206 1.00 90.81 179 VAL A O 1
ATOM 1393 N N . ALA A 1 180 ? -8.417 1.830 5.565 1.00 87.88 180 ALA A N 1
ATOM 1394 C CA . ALA A 1 180 ? -8.864 0.568 6.154 1.00 87.88 180 ALA A CA 1
ATOM 1395 C C . ALA A 1 180 ? -9.699 0.763 7.436 1.00 87.88 180 ALA A C 1
ATOM 1397 O O . ALA A 1 180 ? -10.758 0.149 7.580 1.00 87.88 180 ALA A O 1
ATOM 1398 N N . SER A 1 181 ? -9.269 1.644 8.348 1.00 85.88 181 SER A N 1
ATOM 1399 C CA . SER A 1 181 ? -9.974 1.884 9.621 1.00 85.88 181 SER A CA 1
ATOM 1400 C C . SER A 1 181 ? -11.359 2.529 9.427 1.00 85.88 181 SER A C 1
ATOM 1402 O O . SER A 1 181 ? -12.331 2.029 10.003 1.00 85.88 181 SER A O 1
ATOM 1404 N N . PRO A 1 182 ? -11.526 3.573 8.585 1.00 88.06 182 PRO A N 1
ATOM 1405 C CA . PRO A 1 182 ? -12.854 4.103 8.271 1.00 88.06 182 PRO A CA 1
ATOM 1406 C C . PRO A 1 182 ? -13.740 3.134 7.483 1.00 88.06 182 PRO A C 1
ATOM 1408 O O . PRO A 1 182 ? -14.946 3.096 7.728 1.00 88.06 182 PRO A O 1
ATOM 1411 N N . LEU A 1 183 ? -13.174 2.328 6.575 1.00 90.81 183 LEU A N 1
ATOM 1412 C CA . LEU A 1 183 ? -13.931 1.282 5.876 1.00 90.81 183 LEU A CA 1
ATOM 1413 C C . LEU A 1 183 ? -14.492 0.259 6.861 1.00 90.81 183 LEU A C 1
ATOM 1415 O O . LEU A 1 183 ? -15.672 -0.077 6.787 1.00 90.81 183 LEU A O 1
ATOM 1419 N N . LEU A 1 184 ? -13.678 -0.186 7.820 1.00 88.75 184 LEU A N 1
ATOM 1420 C CA . LEU A 1 184 ? -14.126 -1.093 8.871 1.00 88.75 184 LEU A CA 1
ATOM 1421 C C . LEU A 1 184 ? -15.253 -0.470 9.702 1.00 88.75 184 LEU A C 1
ATOM 1423 O O . LEU A 1 184 ? -16.279 -1.109 9.915 1.00 88.75 184 LEU A O 1
ATOM 1427 N N . LEU A 1 185 ? -15.108 0.793 10.114 1.00 88.50 185 LEU A N 1
ATOM 1428 C CA . LEU A 1 185 ? -16.162 1.520 10.826 1.00 88.50 185 LEU A CA 1
ATOM 1429 C C . LEU A 1 185 ? -17.464 1.589 10.015 1.00 88.50 185 LEU A C 1
ATOM 1431 O O . LEU A 1 185 ? -18.552 1.417 10.568 1.00 88.50 185 LEU A O 1
ATOM 1435 N N . TRP A 1 186 ? -17.364 1.871 8.716 1.00 88.75 186 TRP A N 1
ATOM 1436 C CA . TRP A 1 186 ? -18.513 1.972 7.822 1.00 88.75 186 TRP A CA 1
ATOM 1437 C C . TRP A 1 186 ? -19.230 0.626 7.670 1.00 88.75 186 TRP A C 1
ATOM 1439 O O . TRP A 1 186 ? -20.455 0.585 7.821 1.00 88.75 186 TRP A O 1
ATOM 1449 N N . ILE A 1 187 ? -18.479 -0.462 7.459 1.00 87.69 187 ILE A N 1
ATOM 1450 C CA . ILE A 1 187 ? -19.007 -1.833 7.377 1.00 87.69 187 ILE A CA 1
ATO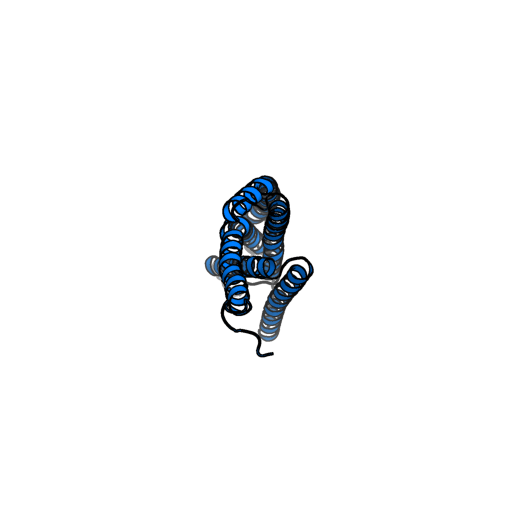M 1451 C C . ILE A 1 187 ? -19.695 -2.206 8.692 1.00 87.69 187 ILE A C 1
ATOM 1453 O O . ILE A 1 187 ? -20.843 -2.647 8.685 1.00 87.69 187 ILE A O 1
ATOM 1457 N N . GLU A 1 188 ? -19.037 -1.971 9.829 1.00 84.62 188 GLU A N 1
ATOM 1458 C CA . GLU A 1 188 ? -19.557 -2.348 11.144 1.00 84.62 188 GLU A CA 1
ATOM 1459 C C . GLU A 1 188 ? -20.848 -1.594 11.491 1.00 84.62 188 GLU A C 1
ATOM 1461 O O . GLU A 1 188 ? -21.768 -2.170 12.071 1.00 84.62 188 GLU A O 1
ATOM 1466 N N . ARG A 1 189 ? -20.957 -0.312 11.111 1.00 83.88 189 ARG A N 1
ATOM 1467 C CA . ARG A 1 189 ? -22.174 0.492 11.319 1.00 83.88 189 ARG A CA 1
ATOM 1468 C C . ARG A 1 189 ? -23.352 0.014 10.474 1.00 83.88 189 ARG A C 1
ATOM 1470 O O . ARG A 1 189 ? -24.467 -0.018 10.990 1.00 83.88 189 ARG A O 1
ATOM 1477 N N . HIS A 1 190 ? -23.121 -0.352 9.214 1.00 81.56 190 HIS A N 1
ATOM 1478 C CA . HIS A 1 190 ? -24.189 -0.838 8.336 1.00 81.56 190 HIS A CA 1
ATOM 1479 C C . HIS A 1 190 ? -24.673 -2.223 8.772 1.00 81.56 190 HIS A C 1
ATOM 1481 O O . HIS A 1 190 ? -25.876 -2.424 8.929 1.00 81.56 190 HIS A O 1
ATOM 1487 N N . TRP A 1 191 ? -23.751 -3.132 9.095 1.00 73.19 191 TRP A N 1
ATOM 1488 C CA . TRP A 1 191 ? -24.111 -4.501 9.461 1.00 73.19 191 TRP A CA 1
ATOM 1489 C C . TRP A 1 191 ? -24.622 -4.661 10.900 1.00 73.19 191 TRP A C 1
ATOM 1491 O O . TRP A 1 191 ? -25.545 -5.438 11.122 1.00 73.19 191 TRP A O 1
ATOM 1501 N N . ARG A 1 192 ? -24.140 -3.881 11.888 1.00 65.06 192 ARG A N 1
ATOM 1502 C CA . ARG A 1 192 ? -24.791 -3.838 13.222 1.00 65.06 192 ARG A CA 1
ATOM 1503 C C . ARG A 1 192 ? -26.241 -3.364 13.135 1.00 65.06 192 ARG A C 1
ATOM 1505 O O . ARG A 1 192 ? -27.054 -3.745 13.974 1.00 65.06 192 ARG A O 1
ATOM 1512 N N . GLY A 1 193 ? -26.557 -2.506 12.164 1.00 60.38 193 GLY A N 1
ATOM 1513 C CA . GLY A 1 193 ? -27.919 -2.042 11.907 1.00 60.38 193 GLY A CA 1
ATOM 1514 C C . GLY A 1 193 ? -28.832 -3.152 11.387 1.00 60.38 193 GLY A C 1
ATOM 1515 O O . GLY A 1 193 ? -29.996 -3.209 11.783 1.00 60.38 193 GLY A O 1
ATOM 1516 N N . GLU A 1 194 ? -28.303 -4.048 10.553 1.00 61.03 194 GLU A N 1
ATOM 1517 C CA . GLU A 1 194 ? -29.011 -5.228 10.047 1.00 61.03 194 GLU A CA 1
ATOM 1518 C C . GLU A 1 194 ? -29.220 -6.269 11.147 1.00 61.03 194 GLU A C 1
ATOM 1520 O O . GLU A 1 194 ? -30.366 -6.642 11.385 1.00 61.03 194 GLU A O 1
ATOM 1525 N N . ASP A 1 195 ? -28.181 -6.606 11.918 1.00 60.41 195 ASP A N 1
ATOM 1526 C CA . ASP A 1 195 ? -28.291 -7.534 13.054 1.00 60.41 195 ASP A CA 1
ATOM 1527 C C . ASP A 1 195 ? -29.319 -7.027 14.093 1.00 60.41 195 ASP A C 1
ATOM 1529 O O . ASP A 1 195 ? -30.117 -7.787 14.646 1.00 60.41 195 ASP A O 1
ATOM 1533 N N . ALA A 1 196 ? -29.350 -5.712 14.351 1.00 60.56 196 ALA A N 1
ATOM 1534 C CA . ALA A 1 196 ? -30.311 -5.091 15.266 1.00 60.56 196 ALA A CA 1
ATOM 1535 C C . ALA A 1 196 ? -31.738 -5.009 14.692 1.00 60.56 196 ALA A C 1
ATOM 1537 O O . ALA A 1 196 ? -32.711 -5.073 15.452 1.00 60.56 196 ALA A O 1
ATOM 1538 N N . ARG A 1 197 ? -31.883 -4.850 13.370 1.00 57.75 197 ARG A N 1
ATOM 1539 C CA . ARG A 1 197 ? -33.176 -4.911 12.671 1.00 57.75 197 ARG A CA 1
ATOM 1540 C C . ARG A 1 197 ? -33.732 -6.328 12.684 1.00 57.75 197 ARG A C 1
ATOM 1542 O O . ARG A 1 197 ? -34.895 -6.503 13.032 1.00 57.75 197 ARG A O 1
ATOM 1549 N N . GLU A 1 198 ? -32.906 -7.319 12.384 1.00 58.25 198 GLU A N 1
ATOM 1550 C CA . GLU A 1 198 ? -33.268 -8.733 12.413 1.00 58.25 198 GLU A CA 1
ATOM 1551 C C . GLU A 1 198 ? -33.647 -9.168 13.836 1.00 58.25 198 GLU A C 1
ATOM 1553 O O . GLU A 1 198 ? -34.720 -9.728 14.051 1.00 58.25 198 GLU A O 1
ATOM 1558 N N . ALA A 1 199 ? -32.876 -8.759 14.850 1.00 63.62 199 ALA A N 1
ATOM 1559 C CA . ALA A 1 199 ? -33.221 -8.985 16.254 1.00 63.62 199 ALA A CA 1
ATOM 1560 C C . ALA A 1 199 ? -34.524 -8.288 16.697 1.00 63.62 199 ALA A C 1
ATOM 1562 O O . ALA A 1 199 ? -35.170 -8.746 17.638 1.00 63.62 199 ALA A O 1
ATOM 1563 N N . ARG A 1 200 ? -34.928 -7.178 16.061 1.00 64.00 200 ARG A N 1
ATOM 1564 C CA . ARG A 1 200 ? -36.239 -6.540 16.290 1.00 64.00 200 ARG A CA 1
ATOM 1565 C C . ARG A 1 200 ? -37.381 -7.290 15.611 1.00 64.00 200 ARG A C 1
ATOM 1567 O O . ARG A 1 200 ? -38.468 -7.312 16.171 1.00 64.00 200 ARG A O 1
ATOM 1574 N N . LEU A 1 201 ? -37.137 -7.877 14.442 1.00 66.25 201 LEU A N 1
ATOM 1575 C CA . LEU A 1 201 ? -38.118 -8.667 13.692 1.00 66.25 201 LEU A CA 1
ATOM 1576 C C . LEU A 1 201 ? -38.355 -10.046 14.326 1.00 66.25 201 LEU A C 1
ATOM 1578 O O . LEU A 1 201 ? -39.463 -10.562 14.264 1.00 66.25 201 LEU A O 1
ATOM 1582 N N . LEU A 1 202 ? -37.336 -10.610 14.981 1.00 67.69 202 LEU A N 1
ATOM 1583 C CA . LEU A 1 202 ? -37.406 -11.883 15.708 1.00 67.69 202 LEU A CA 1
ATOM 1584 C C . LEU A 1 202 ? -37.937 -11.746 17.144 1.00 67.69 202 LEU A C 1
ATOM 1586 O O . LEU A 1 202 ? -38.143 -12.753 17.823 1.00 67.69 202 LEU A O 1
ATOM 1590 N N . ARG A 1 203 ? -38.151 -10.520 17.642 1.00 61.97 203 ARG A N 1
ATOM 1591 C CA . ARG A 1 203 ? -38.830 -10.318 18.926 1.00 61.97 203 ARG A CA 1
ATOM 1592 C C . ARG A 1 203 ? -40.328 -10.543 18.717 1.00 61.97 203 ARG A C 1
ATOM 1594 O O . ARG A 1 203 ? -40.912 -9.815 17.914 1.00 61.97 203 ARG A O 1
ATOM 1601 N N . PRO A 1 204 ? -40.959 -11.483 19.447 1.00 60.47 204 PRO A N 1
ATOM 1602 C CA . PRO A 1 204 ? -42.405 -11.604 19.415 1.00 60.47 204 PRO A CA 1
ATOM 1603 C C . PRO A 1 204 ? -43.006 -10.254 19.800 1.00 60.47 204 PRO A C 1
ATOM 1605 O O . PRO A 1 204 ? -42.547 -9.602 20.747 1.00 60.47 204 PRO A O 1
ATOM 1608 N N . THR A 1 205 ? -43.994 -9.803 19.032 1.00 64.12 205 THR A N 1
ATOM 1609 C CA . THR A 1 205 ? -44.727 -8.588 19.373 1.00 64.12 205 THR A CA 1
ATOM 1610 C C . THR A 1 205 ? -45.372 -8.801 20.750 1.00 64.12 205 THR A C 1
ATOM 1612 O O . THR A 1 205 ? -45.957 -9.860 20.992 1.00 64.12 205 THR A O 1
ATOM 1615 N N . PRO A 1 206 ? -45.250 -7.855 21.701 1.00 54.84 206 PRO A N 1
ATOM 1616 C CA . PRO A 1 206 ? -45.976 -7.954 22.957 1.00 54.84 206 PRO A CA 1
ATOM 1617 C C . PRO A 1 206 ? -47.464 -7.750 22.646 1.00 54.84 206 PRO A C 1
ATOM 1619 O O . PRO A 1 206 ? -47.936 -6.617 22.595 1.00 54.84 206 PRO A O 1
ATOM 1622 N N . GLY A 1 207 ? -48.177 -8.838 22.345 1.00 59.78 207 GLY A N 1
ATOM 1623 C CA . GLY A 1 207 ? -49.587 -8.779 21.964 1.00 59.78 207 GLY A CA 1
ATOM 1624 C C . GLY A 1 207 ? -50.200 -10.044 21.359 1.00 59.78 207 GLY A C 1
ATOM 1625 O O . GLY A 1 207 ? -51.415 -10.186 21.450 1.00 59.78 207 GLY A O 1
ATOM 1626 N N . GLU A 1 208 ? -49.432 -10.985 20.800 1.00 57.66 208 GLU A N 1
ATOM 1627 C CA . GLU A 1 208 ? -50.013 -12.268 20.372 1.00 57.66 208 GLU A CA 1
ATOM 1628 C C . GLU A 1 208 ? -50.167 -13.205 21.574 1.00 57.66 208 GLU A C 1
ATOM 1630 O O . GLU A 1 208 ? -49.251 -13.917 21.986 1.00 57.66 208 GLU A O 1
ATOM 1635 N N . SER A 1 209 ? -51.354 -13.159 22.177 1.00 57.03 209 SER A N 1
ATOM 1636 C CA . SER A 1 209 ? -51.832 -14.185 23.095 1.00 57.03 209 SER A CA 1
ATOM 1637 C C . SER A 1 209 ? -51.722 -15.553 22.425 1.00 57.03 209 SER A C 1
ATOM 1639 O O . SER A 1 209 ? -52.343 -15.784 21.387 1.00 57.03 209 SER A O 1
ATOM 1641 N N . VAL A 1 210 ? -50.955 -16.447 23.044 1.00 59.75 210 VAL A N 1
ATOM 1642 C CA . VAL A 1 210 ? -50.903 -17.872 22.706 1.00 59.75 210 VAL A CA 1
ATOM 1643 C C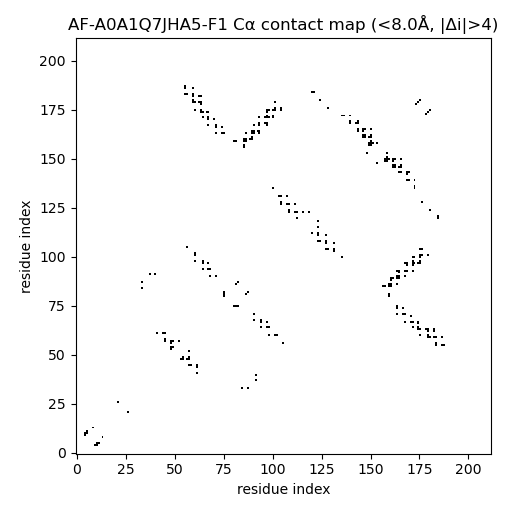 . VAL A 1 210 ? -52.334 -18.426 22.762 1.00 59.75 210 VAL A C 1
ATOM 1645 O O . VAL A 1 210 ? -52.939 -18.364 23.837 1.00 59.75 210 VAL A O 1
ATOM 1648 N N . PRO A 1 211 ? -52.915 -18.923 21.654 1.00 56.25 211 PRO A N 1
ATOM 1649 C CA . PRO A 1 211 ? -54.170 -19.650 21.737 1.00 56.25 211 PRO A CA 1
ATOM 1650 C C . PRO A 1 211 ? -53.917 -20.981 22.457 1.00 56.25 211 PRO A C 1
ATOM 1652 O O . PRO A 1 211 ? -52.944 -21.676 22.158 1.00 56.25 211 PRO A O 1
ATOM 1655 N N . ALA A 1 212 ? -54.761 -21.242 23.456 1.00 61.84 212 ALA A N 1
ATOM 1656 C CA . ALA A 1 212 ? -54.735 -22.407 24.340 1.00 61.84 212 ALA A CA 1
ATOM 1657 C C . ALA A 1 212 ? -54.943 -23.739 23.606 1.00 61.84 212 ALA A C 1
ATOM 1659 O O . ALA A 1 212 ? -55.637 -23.739 22.563 1.00 61.84 212 ALA A O 1
#

Sequence (212 aa):
MTRALDEGLGAGRYRIARTEAVGPKVGRELQGKAGMAILFSFVTTLIYLAFRFEWRFGLAAVLATAHDILATVAFIRYLDLEVSLVVVAAVLTVLGYSLNDTIVIFDRVRENLRKYRRQDLLDILNLSVNETLPRTILTGGTTLATALVLSFFAGEVIRPFALVMSFGIIVGTFSSIYVASPLLLWIERHWRGEDAREARLLRPTPGESVPA

Nearest PDB structures (foldseek):
  5xap-assembly1_A  TM=9.095E-01  e=5.838E-08  Deinococcus radiodurans R1 = ATCC 13939 = DSM 20539
  5yhf-assembly1_A  TM=8.581E-01  e=2.186E-08  Thermus thermophilus HB8
  3aqp-assembly1_A  TM=9.504E-01  e=1.234E-07  Thermus thermophilus HB8
  5mg3-assembly1_F  TM=8.517E-01  e=1.651E-08  Escherichia coli
  5xam-assembly1_A  TM=9.027E-01  e=3.296E-07  Deinococcus radiodurans R1 = ATCC 13939 = DSM 20539